Protein AF-0000000078448970 (afdb_homodimer)

Organism: NCBI:txid1537102

Radius of gyration: 19.8 Å; Cα contacts (8 Å, |Δi|>4): 1095; chains: 2; bounding box: 47×79×50 Å

Nearest PDB structures (foldseek):
  8qzs-assembly1_E  TM=9.527E-01  e=2.291E-17  Homo sapiens
  8xi2-assembly1_E  TM=8.951E-01  e=2.529E-15  Chlamydomonas reinhardtii
  8ro1-assembly1_E  TM=9.532E-01  e=2.588E-14  Caenorhabditis elegans
  9esi-assembly1_C  TM=9.288E-01  e=7.065E-14  Schizosaccharomyces pombe
  7d5s-assembly1_B2  TM=8.670E-01  e=2.421E-10  Saccharomyces cerevisiae S288C

pLDDT: mean 85.06, std 17.74, range [22.3, 98.62]

InterPro domains:
  IPR001680 WD40 repeat [PF00400] (16-48)
  IPR001680 WD40 repeat [PF00400] (58-92)
  IPR001680 WD40 repeat [PF00400] (97-137)
  IPR001680 WD40 repeat [PS50082] (17-50)
  IPR001680 WD40 repeat [PS50082] (60-101)
  IPR001680 WD40 repeat [PS50082] (102-146)
  IPR001680 WD40 repeat [SM00320] (10-49)
  IPR001680 WD40 repeat [SM00320] (53-92)
  IPR001680 WD40 repeat [SM00320] (95-137)
  IPR015943 WD40/YVTN repeat-like-containing domain superfamily [G3DSA:2.130.10.10] (10-177)
  IPR019775 WD40 repeat, conserved site [PS00678] (79-93)
  IPR019775 WD40 repeat, conserved site [PS00678] (124-138)
  IPR020472 PAC1/LIS1-like, WD-40 repeat [PR00320] (36-50)
  IPR020472 PAC1/LIS1-like, WD-40 repeat [PR00320] (79-93)
  IPR020472 PAC1/LIS1-like, WD-40 repeat [PR00320] (124-138)
  IPR036322 WD40-repeat-containing domain superfamily [SSF50978] (15-176)
  IPR052234 U5 snRNP Complex Component [PTHR44006] (4-176)

Structure (mmCIF, N/CA/C/O backbone):
data_AF-0000000078448970-model_v1
#
loop_
_entity.id
_entity.type
_entity.pdbx_description
1 polymer 'U5 small nuclear ribonucleoprotein subunit, putative'
#
loop_
_atom_site.group_PDB
_atom_site.id
_atom_site.type_symbol
_atom_site.label_atom_id
_atom_site.label_alt_id
_atom_site.label_comp_id
_atom_site.label_asym_id
_atom_site.label_entity_id
_atom_site.label_seq_id
_atom_site.pdbx_PDB_ins_code
_atom_site.Cartn_x
_atom_site.Cartn_y
_atom_site.Cartn_z
_atom_site.occupancy
_atom_site.B_iso_or_equiv
_atom_site.auth_seq_id
_atom_site.auth_comp_id
_atom_site.auth_asym_id
_atom_site.auth_atom_id
_atom_site.pdbx_PDB_model_num
ATOM 1 N N . MET A 1 1 ? 12.227 -35.312 -31.203 1 22.3 1 MET A N 1
ATOM 2 C CA . MET A 1 1 ? 11.086 -34.469 -30.844 1 22.3 1 MET A CA 1
ATOM 3 C C . MET A 1 1 ? 11.445 -33.562 -29.688 1 22.3 1 MET A C 1
ATOM 5 O O . MET A 1 1 ? 11.656 -34 -28.562 1 22.3 1 MET A O 1
ATOM 9 N N . GLU A 1 2 ? 12.281 -32.5 -29.766 1 25.08 2 GLU A N 1
ATOM 10 C CA . GLU A 1 2 ? 13.188 -31.672 -28.969 1 25.08 2 GLU A CA 1
ATOM 11 C C . GLU A 1 2 ? 12.43 -30.828 -27.953 1 25.08 2 GLU A C 1
ATOM 13 O O . GLU A 1 2 ? 11.492 -30.109 -28.312 1 25.08 2 GLU A O 1
ATOM 18 N N . ASP A 1 3 ? 12.211 -31.266 -26.641 1 25.58 3 ASP A N 1
ATOM 19 C CA . ASP A 1 3 ? 11.484 -30.906 -25.422 1 25.58 3 ASP A CA 1
ATOM 20 C C . ASP A 1 3 ? 11.656 -29.422 -25.125 1 25.58 3 ASP A C 1
ATOM 22 O O . ASP A 1 3 ? 12.773 -28.938 -24.938 1 25.58 3 ASP A O 1
ATOM 26 N N . LEU A 1 4 ? 11.031 -28.5 -25.766 1 26.61 4 LEU A N 1
ATOM 27 C CA . LEU A 1 4 ? 10.992 -27.047 -25.828 1 26.61 4 LEU A CA 1
ATOM 28 C C . LEU A 1 4 ? 11.078 -26.438 -24.422 1 26.61 4 LEU A C 1
ATOM 30 O O . LEU A 1 4 ? 10.109 -26.484 -23.672 1 26.61 4 LEU A O 1
ATOM 34 N N . GLU A 1 5 ? 12.188 -26.625 -23.531 1 29.48 5 GLU A N 1
ATOM 35 C CA . GLU A 1 5 ? 12.766 -26.156 -22.266 1 29.48 5 GLU A CA 1
ATOM 36 C C . GLU A 1 5 ? 12.695 -24.641 -22.156 1 29.48 5 GLU A C 1
ATOM 38 O O . GLU A 1 5 ? 13.633 -23.938 -22.578 1 29.48 5 GLU A O 1
ATOM 43 N N . ARG A 1 6 ? 11.883 -23.906 -22.797 1 30.52 6 ARG A N 1
ATOM 44 C CA . ARG A 1 6 ? 11.797 -22.453 -22.766 1 30.52 6 ARG A CA 1
ATOM 45 C C . ARG A 1 6 ? 11.953 -21.922 -21.344 1 30.52 6 ARG A C 1
ATOM 47 O O . ARG A 1 6 ? 11.047 -22.062 -20.516 1 30.52 6 ARG A O 1
ATOM 54 N N . THR A 1 7 ? 13.148 -21.938 -20.625 1 32.06 7 THR A N 1
ATOM 55 C CA . THR A 1 7 ? 13.703 -21.391 -19.406 1 32.06 7 THR A CA 1
ATOM 56 C C . THR A 1 7 ? 13.289 -19.922 -19.234 1 32.06 7 THR A C 1
ATOM 58 O O . THR A 1 7 ? 13.648 -19.078 -20.047 1 32.06 7 THR A O 1
ATOM 61 N N . SER A 1 8 ? 12.148 -19.531 -19.172 1 34.25 8 SER A N 1
ATOM 62 C CA . SER A 1 8 ? 11.695 -18.172 -18.953 1 34.25 8 SER A CA 1
ATOM 63 C C . SER A 1 8 ? 12.727 -17.375 -18.156 1 34.25 8 SER A C 1
ATOM 65 O O . SER A 1 8 ? 13.438 -17.922 -17.312 1 34.25 8 SER A O 1
ATOM 67 N N . GLY A 1 9 ? 13.516 -16.422 -18.812 1 35.53 9 GLY A N 1
ATOM 68 C CA . GLY A 1 9 ? 14.633 -15.531 -18.531 1 35.53 9 GLY A CA 1
ATOM 69 C C . GLY A 1 9 ? 14.602 -14.984 -17.109 1 35.53 9 GLY A C 1
ATOM 70 O O . GLY A 1 9 ? 15.227 -13.961 -16.828 1 35.53 9 GLY A O 1
ATOM 71 N N . LEU A 1 10 ? 13.719 -15.133 -16.422 1 38.78 10 LEU A N 1
ATOM 72 C CA . LEU A 1 10 ? 13.953 -14.641 -15.078 1 38.78 10 LEU A CA 1
ATOM 73 C C . LEU A 1 10 ? 15.242 -15.211 -14.5 1 38.78 10 LEU A C 1
ATOM 75 O O . LEU A 1 10 ? 15.43 -15.227 -13.281 1 38.78 10 LEU A O 1
ATOM 79 N N . SER A 1 11 ? 16.156 -15.844 -15.289 1 39.53 11 SER A N 1
ATOM 80 C CA . SER A 1 11 ? 17.438 -16.266 -14.734 1 39.53 11 SER A CA 1
ATOM 81 C C . SER A 1 11 ? 18.219 -15.078 -14.195 1 39.53 11 SER A C 1
ATOM 83 O O . SER A 1 11 ? 19.438 -15.125 -14.102 1 39.53 11 SER A O 1
ATOM 85 N N . SER A 1 12 ? 17.766 -13.875 -14.406 1 43.38 12 SER A N 1
ATOM 86 C CA . SER A 1 12 ? 18.781 -12.883 -14.055 1 43.38 12 SER A CA 1
ATOM 87 C C . SER A 1 12 ? 19.297 -13.094 -12.633 1 43.38 12 SER A C 1
ATOM 89 O O . SER A 1 12 ? 18.531 -13.469 -11.742 1 43.38 12 SER A O 1
ATOM 91 N N . PRO A 1 13 ? 20.594 -13.148 -12.516 1 47.5 13 PRO A N 1
ATOM 92 C CA . PRO A 1 13 ? 21.203 -13.164 -11.18 1 47.5 13 PRO A CA 1
ATOM 93 C C . PRO A 1 13 ? 20.469 -12.273 -10.188 1 47.5 13 PRO A C 1
ATOM 95 O O . PRO A 1 13 ? 19.984 -11.195 -10.555 1 47.5 13 PRO A O 1
ATOM 98 N N . ASN A 1 14 ? 19.812 -12.875 -9.125 1 62 14 ASN A N 1
ATOM 99 C CA . ASN A 1 14 ? 19.266 -12.242 -7.93 1 62 14 ASN A CA 1
ATOM 100 C C . ASN A 1 14 ? 20.141 -11.086 -7.457 1 62 14 ASN A C 1
ATOM 102 O O . ASN A 1 14 ? 21.328 -11.273 -7.16 1 62 14 ASN A O 1
ATOM 106 N N . ILE A 1 15 ? 19.984 -9.906 -8.109 1 74.69 15 ILE A N 1
ATOM 107 C CA . ILE A 1 15 ? 20.672 -8.734 -7.559 1 74.69 15 ILE A CA 1
ATOM 108 C C . ILE A 1 15 ? 20.141 -8.461 -6.148 1 74.69 15 ILE A C 1
ATOM 110 O O . ILE A 1 15 ? 18.938 -8.539 -5.895 1 74.69 15 ILE A O 1
ATOM 114 N N . LEU A 1 16 ? 21.094 -8.43 -5.258 1 77.69 16 LEU A N 1
ATOM 115 C CA . LEU A 1 16 ? 20.766 -8.055 -3.885 1 77.69 16 LEU A CA 1
ATOM 116 C C . LEU A 1 16 ? 21.031 -6.574 -3.648 1 77.69 16 LEU A C 1
ATOM 118 O O . LEU A 1 16 ? 22.141 -6.086 -3.893 1 77.69 16 LEU A O 1
ATOM 122 N N . LEU A 1 17 ? 19.953 -5.957 -3.387 1 81.56 17 LEU A N 1
ATOM 123 C CA . LEU A 1 17 ? 20.109 -4.562 -2.984 1 81.56 17 LEU A CA 1
ATOM 124 C C . LEU A 1 17 ? 20.234 -4.445 -1.47 1 81.56 17 LEU A C 1
ATOM 126 O O . LEU A 1 17 ? 19.328 -4.832 -0.729 1 81.56 17 LEU A O 1
ATOM 130 N N . THR A 1 18 ? 21.391 -3.922 -1.104 1 81.31 18 THR A N 1
ATOM 131 C CA . THR A 1 18 ? 21.734 -3.832 0.313 1 81.31 18 THR A CA 1
ATOM 132 C C . THR A 1 18 ? 21.688 -2.385 0.792 1 81.31 18 THR A C 1
ATOM 134 O O . THR A 1 18 ? 21.672 -1.457 -0.021 1 81.31 18 THR A O 1
ATOM 137 N N . GLY A 1 19 ? 21.531 -2.299 2.125 1 83.88 19 GLY A N 1
ATOM 138 C CA . GLY A 1 19 ? 21.531 -0.97 2.715 1 83.88 19 GLY A CA 1
ATOM 139 C C . GLY A 1 19 ? 20.656 -0.866 3.953 1 83.88 19 GLY A C 1
ATOM 140 O O . GLY A 1 19 ? 20.984 -0.139 4.891 1 83.88 19 GLY A O 1
ATOM 141 N N . HIS A 1 20 ? 19.609 -1.586 3.896 1 87.25 20 HIS A N 1
ATOM 142 C CA . HIS A 1 20 ? 18.734 -1.548 5.066 1 87.25 20 HIS A CA 1
ATOM 143 C C . HIS A 1 20 ? 19.359 -2.301 6.238 1 87.25 20 HIS A C 1
ATOM 145 O O . HIS A 1 20 ? 19.969 -3.355 6.051 1 87.25 20 HIS A O 1
ATOM 151 N N . GLU A 1 21 ? 19.125 -1.834 7.414 1 90.56 21 GLU A N 1
ATOM 152 C CA . GLU A 1 21 ? 19.625 -2.469 8.633 1 90.56 21 GLU A CA 1
ATOM 153 C C . GLU A 1 21 ? 18.469 -3.078 9.438 1 90.56 21 GLU A C 1
ATOM 155 O O . GLU A 1 21 ? 18.656 -3.459 10.594 1 90.56 21 GLU A O 1
ATOM 160 N N . GLY A 1 22 ? 17.312 -3.119 8.938 1 90.56 22 GLY A N 1
ATOM 161 C CA . GLY A 1 22 ? 16.125 -3.689 9.547 1 90.56 22 GLY A CA 1
ATOM 162 C C . GLY A 1 22 ? 15.094 -4.148 8.531 1 90.56 22 GLY A C 1
ATOM 163 O O . GLY A 1 22 ? 15.328 -4.059 7.324 1 90.56 22 GLY A O 1
ATOM 164 N N . ASP A 1 23 ? 14.047 -4.664 9.086 1 90.62 23 ASP A N 1
ATOM 165 C CA . ASP A 1 23 ? 12.992 -5.195 8.234 1 90.62 23 ASP A CA 1
ATOM 166 C C . ASP A 1 23 ? 12.547 -4.16 7.203 1 90.62 23 ASP A C 1
ATOM 168 O O . ASP A 1 23 ? 12.492 -2.965 7.5 1 90.62 23 ASP A O 1
ATOM 172 N N . VAL A 1 24 ? 12.211 -4.629 6 1 92.69 24 VAL A N 1
ATOM 173 C CA . VAL A 1 24 ? 11.672 -3.775 4.945 1 92.69 24 VAL A CA 1
ATOM 174 C C . VAL A 1 24 ? 10.156 -3.953 4.855 1 92.69 24 VAL A C 1
ATOM 176 O O . VAL A 1 24 ? 9.672 -5.059 4.617 1 92.69 24 VAL A O 1
ATOM 179 N N . TYR A 1 25 ? 9.383 -2.889 5.031 1 91.69 25 TYR A N 1
ATOM 180 C CA . TYR A 1 25 ? 7.93 -2.955 5.094 1 91.69 25 TYR A CA 1
ATOM 181 C C . TYR A 1 25 ? 7.305 -2.404 3.818 1 91.69 25 TYR A C 1
ATOM 183 O O . TYR A 1 25 ? 6.18 -2.766 3.463 1 91.69 25 TYR A O 1
ATOM 191 N N . ALA A 1 26 ? 8 -1.513 3.209 1 93.19 26 ALA A N 1
ATOM 192 C CA . ALA A 1 26 ? 7.363 -0.761 2.133 1 93.19 26 ALA A CA 1
ATOM 193 C C . ALA A 1 26 ? 8.258 -0.703 0.898 1 93.19 26 ALA A C 1
ATOM 195 O O . ALA A 1 26 ? 9.461 -0.459 1.008 1 93.19 26 ALA A O 1
ATOM 196 N N . LEU A 1 27 ? 7.719 -0.933 -0.27 1 93.12 27 LEU A N 1
ATOM 197 C CA . LEU A 1 27 ? 8.312 -0.822 -1.598 1 93.12 27 LEU A CA 1
ATOM 198 C C . LEU A 1 27 ? 7.355 -0.135 -2.566 1 93.12 27 LEU A C 1
ATOM 200 O O . LEU A 1 27 ? 6.176 -0.489 -2.637 1 93.12 27 LEU A O 1
ATOM 204 N N . GLU A 1 28 ? 7.93 0.848 -3.256 1 92.06 28 GLU A N 1
ATOM 205 C CA . GLU A 1 28 ? 7.074 1.446 -4.281 1 92.06 28 GLU A CA 1
ATOM 206 C C . GLU A 1 28 ? 7.902 1.952 -5.457 1 92.06 28 GLU A C 1
ATOM 208 O O . GLU A 1 28 ? 8.93 2.6 -5.27 1 92.06 28 GLU A O 1
ATOM 213 N N . PHE A 1 29 ? 7.371 1.708 -6.613 1 88.75 29 PHE A N 1
ATOM 214 C CA . PHE A 1 29 ? 7.977 2.244 -7.828 1 88.75 29 PHE A CA 1
ATOM 215 C C . PHE A 1 29 ? 7.574 3.699 -8.039 1 88.75 29 PHE A C 1
ATOM 217 O O . PHE A 1 29 ? 6.453 4.094 -7.707 1 88.75 29 PHE A O 1
ATOM 224 N N . SER A 1 30 ? 8.539 4.277 -8.656 1 90.94 30 SER A N 1
ATOM 225 C CA . SER A 1 30 ? 8.172 5.605 -9.133 1 90.94 30 SER A CA 1
ATOM 226 C C . SER A 1 30 ? 7.16 5.52 -10.273 1 90.94 30 SER A C 1
ATOM 228 O O . SER A 1 30 ? 7.004 4.465 -10.898 1 90.94 30 SER A O 1
ATOM 230 N N . PRO A 1 31 ? 6.473 6.648 -10.492 1 83.75 31 PRO A N 1
ATOM 231 C CA . PRO A 1 31 ? 5.41 6.598 -11.5 1 83.75 31 PRO A CA 1
ATOM 232 C C . PRO A 1 31 ? 5.922 6.172 -12.875 1 83.75 31 PRO A C 1
ATOM 234 O O . PRO A 1 31 ? 5.211 5.492 -13.625 1 83.75 31 PRO A O 1
ATOM 237 N N . ASP A 1 32 ? 7.105 6.523 -13.211 1 85.25 32 ASP A N 1
ATOM 238 C CA . ASP A 1 32 ? 7.637 6.176 -14.523 1 85.25 32 ASP A CA 1
ATOM 239 C C . ASP A 1 32 ? 8.344 4.824 -14.492 1 85.25 32 ASP A C 1
ATOM 241 O O . ASP A 1 32 ? 8.875 4.371 -15.508 1 85.25 32 ASP A O 1
ATOM 245 N N . GLY A 1 33 ? 8.438 4.242 -13.297 1 86.12 33 GLY A N 1
ATOM 246 C CA . GLY A 1 33 ? 8.984 2.906 -13.156 1 86.12 33 GLY A CA 1
ATOM 247 C C . GLY A 1 33 ? 10.508 2.887 -13.133 1 86.12 33 GLY A C 1
ATOM 248 O O . GLY A 1 33 ? 11.117 1.816 -13.094 1 86.12 33 GLY A O 1
ATOM 249 N N . GLN A 1 34 ? 11.094 4.047 -13.07 1 89.69 34 GLN A N 1
ATOM 250 C CA . GLN A 1 34 ? 12.547 4.129 -13.188 1 89.69 34 GLN A CA 1
ATOM 251 C C . GLN A 1 34 ? 13.219 3.971 -11.828 1 89.69 34 GLN A C 1
ATOM 253 O O . GLN A 1 34 ? 14.391 3.617 -11.742 1 89.69 34 GLN A O 1
ATOM 258 N N . PHE A 1 35 ? 12.453 4.27 -10.812 1 92.38 35 PHE A N 1
ATOM 259 C CA . PHE A 1 35 ? 13.039 4.246 -9.477 1 92.38 35 PHE A CA 1
ATOM 260 C C . PHE A 1 35 ? 12.188 3.398 -8.531 1 92.38 35 PHE A C 1
ATOM 262 O O . PHE A 1 35 ? 11 3.193 -8.773 1 92.38 35 PHE A O 1
ATOM 269 N N . LEU A 1 36 ? 12.867 2.887 -7.535 1 92.31 36 LEU A N 1
ATOM 270 C CA . LEU A 1 36 ? 12.242 2.172 -6.426 1 92.31 36 LEU A CA 1
ATOM 271 C C . LEU A 1 36 ? 12.586 2.834 -5.094 1 92.31 36 LEU A C 1
ATOM 273 O O . LEU A 1 36 ? 13.75 3.152 -4.832 1 92.31 36 LEU A O 1
ATOM 277 N N . ALA A 1 37 ? 11.586 3.094 -4.328 1 96.12 37 ALA A N 1
ATOM 278 C CA . ALA A 1 37 ? 11.797 3.533 -2.951 1 96.12 37 ALA A CA 1
ATOM 279 C C . ALA A 1 37 ? 11.453 2.42 -1.963 1 96.12 37 ALA A C 1
ATOM 281 O O . ALA A 1 37 ? 10.461 1.709 -2.139 1 96.12 37 ALA A O 1
ATOM 282 N N . THR A 1 38 ? 12.281 2.271 -0.963 1 95.06 38 THR A N 1
ATOM 283 C CA . THR A 1 38 ? 12.078 1.26 0.066 1 95.06 38 THR A CA 1
ATOM 284 C C . THR A 1 38 ? 12.219 1.865 1.459 1 95.06 38 THR A C 1
ATOM 286 O O . THR A 1 38 ? 12.992 2.809 1.654 1 95.06 38 THR A O 1
ATOM 289 N N . GLY A 1 39 ? 11.469 1.344 2.387 1 95.69 39 GLY A N 1
ATOM 290 C CA . GLY A 1 39 ? 11.531 1.78 3.771 1 95.69 39 GLY A CA 1
ATOM 291 C C . GLY A 1 39 ? 11.125 0.702 4.758 1 95.69 39 GLY A C 1
ATOM 292 O O . GLY A 1 39 ? 10.453 -0.262 4.387 1 95.69 39 GLY A O 1
ATOM 293 N N . GLY A 1 40 ? 11.586 0.964 5.98 1 95.38 40 GLY A N 1
ATOM 294 C CA . GLY A 1 40 ? 11.234 -0.057 6.957 1 95.38 40 GLY A CA 1
ATOM 295 C C . GLY A 1 40 ? 11.727 0.266 8.359 1 95.38 40 GLY A C 1
ATOM 296 O O . GLY A 1 40 ? 11.656 1.417 8.797 1 95.38 40 GLY A O 1
ATOM 297 N N . LYS A 1 41 ? 12.109 -0.8 9.031 1 95.19 41 LYS A N 1
ATOM 298 C CA . LYS A 1 41 ? 12.367 -0.769 10.469 1 95.19 41 LYS A CA 1
ATOM 299 C C . LYS A 1 41 ? 13.594 0.086 10.789 1 95.19 41 LYS A C 1
ATOM 301 O O . LYS A 1 41 ? 13.68 0.673 11.867 1 95.19 41 LYS A O 1
ATOM 306 N N . ASP A 1 42 ? 14.516 0.289 9.898 1 94.94 42 ASP A N 1
ATOM 307 C CA . ASP A 1 42 ? 15.773 0.979 10.18 1 94.94 42 ASP A CA 1
ATOM 308 C C . ASP A 1 42 ? 15.609 2.492 10.055 1 94.94 42 ASP A C 1
ATOM 310 O O . ASP A 1 42 ? 16.594 3.234 10.086 1 94.94 42 ASP A O 1
ATOM 314 N N . LYS A 1 43 ? 14.414 2.922 9.789 1 97.12 43 LYS A N 1
ATOM 315 C CA . LYS A 1 43 ? 14.031 4.328 9.836 1 97.12 43 LYS A CA 1
ATOM 316 C C . LYS A 1 43 ? 14.5 5.07 8.586 1 97.12 43 LYS A C 1
ATOM 318 O O . LYS A 1 43 ? 14.414 6.297 8.516 1 97.12 43 LYS A O 1
ATOM 323 N N . THR A 1 44 ? 15.016 4.348 7.605 1 96 44 THR A N 1
ATOM 324 C CA . THR A 1 44 ? 15.57 4.992 6.422 1 96 44 THR A CA 1
ATOM 325 C C . THR A 1 44 ? 14.758 4.629 5.18 1 96 44 THR A C 1
ATOM 327 O O . THR A 1 44 ? 14.109 3.584 5.14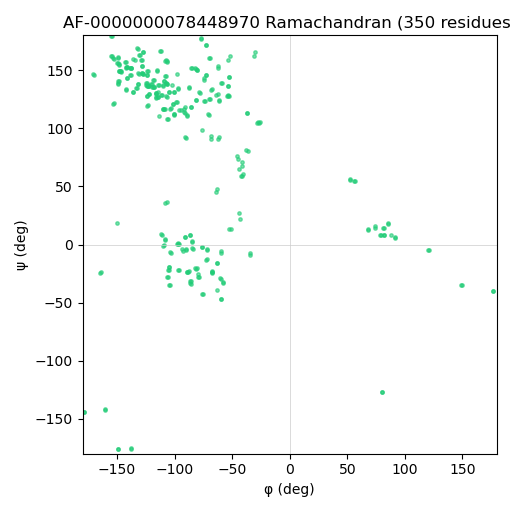5 1 96 44 THR A O 1
ATOM 330 N N . ILE A 1 45 ? 14.766 5.547 4.285 1 97.69 45 ILE A N 1
ATOM 331 C CA . ILE A 1 45 ? 14.266 5.277 2.941 1 97.69 45 ILE A CA 1
ATOM 332 C C . ILE A 1 45 ? 15.438 5.191 1.964 1 97.69 45 ILE A C 1
ATOM 334 O O . ILE A 1 45 ? 16.281 6.09 1.91 1 97.69 45 ILE A O 1
ATOM 338 N N . LEU A 1 46 ? 15.477 4.141 1.231 1 96.81 46 LEU A N 1
ATOM 339 C CA . LEU A 1 46 ? 16.5 3.986 0.207 1 96.81 46 LEU A CA 1
ATOM 340 C C . LEU A 1 46 ? 15.906 4.137 -1.188 1 96.81 46 LEU A C 1
ATOM 342 O O . LEU A 1 46 ? 14.766 3.723 -1.429 1 96.81 46 LEU A O 1
ATOM 346 N N . LEU A 1 47 ? 16.703 4.699 -2.029 1 96.31 47 LEU A N 1
ATOM 347 C CA . LEU A 1 47 ? 16.312 4.926 -3.416 1 96.31 47 LEU A CA 1
ATOM 348 C C . LEU A 1 47 ? 17.203 4.133 -4.367 1 96.31 47 LEU A C 1
ATOM 350 O O . LEU A 1 47 ? 18.422 4.258 -4.32 1 96.31 47 LEU A O 1
ATOM 354 N N . PHE A 1 48 ? 16.531 3.408 -5.281 1 94 48 PHE A N 1
ATOM 355 C CA . PHE A 1 48 ? 17.281 2.57 -6.207 1 94 48 PHE A CA 1
ATOM 356 C C . PHE A 1 48 ? 16.859 2.85 -7.648 1 94 48 PHE A C 1
ATOM 358 O O . PHE A 1 48 ? 15.695 3.139 -7.914 1 94 48 PHE A O 1
ATOM 365 N N . GLN A 1 49 ? 17.812 2.717 -8.531 1 91.25 49 GLN A N 1
ATOM 366 C CA . GLN A 1 49 ? 17.484 2.596 -9.953 1 91.25 49 GLN A CA 1
ATOM 367 C C . GLN A 1 49 ? 16.922 1.211 -10.266 1 91.25 49 GLN A C 1
ATOM 369 O O . GLN A 1 49 ? 17.391 0.207 -9.727 1 91.25 49 GLN A O 1
ATOM 374 N N . VAL A 1 50 ? 16.016 1.157 -11.078 1 86 50 VAL A N 1
ATOM 375 C CA . VAL A 1 50 ? 15.344 -0.11 -11.359 1 86 50 VAL A CA 1
ATOM 376 C C . VAL A 1 50 ? 16.125 -0.868 -12.438 1 86 50 VAL A C 1
ATOM 378 O O . VAL A 1 50 ? 16.172 -2.1 -12.422 1 86 50 VAL A O 1
ATOM 381 N N . TYR A 1 51 ? 16.688 -0.153 -13.312 1 82.62 51 TYR A N 1
ATOM 382 C CA . TYR A 1 51 ? 17.359 -0.803 -14.438 1 82.62 51 TYR A CA 1
ATOM 383 C C . TYR A 1 51 ? 18.875 -0.729 -14.289 1 82.62 51 TYR A C 1
ATOM 385 O O . TYR A 1 51 ? 19.391 0.096 -13.539 1 82.62 51 TYR A O 1
ATOM 393 N N . GLY A 1 52 ? 19.547 -1.694 -15 1 82.62 52 GLY A N 1
ATOM 394 C CA . GLY A 1 52 ? 21 -1.78 -14.898 1 82.62 52 GLY A CA 1
ATOM 395 C C . GLY A 1 52 ? 21.469 -2.49 -13.648 1 82.62 52 GLY A C 1
ATOM 396 O O . GLY A 1 52 ? 21.062 -3.615 -13.367 1 82.62 52 GLY A O 1
ATOM 397 N N . GLU A 1 53 ? 22.328 -1.844 -12.922 1 81.75 53 GLU A N 1
ATOM 398 C CA . GLU A 1 53 ? 22.891 -2.463 -11.727 1 81.75 53 GLU A CA 1
ATOM 399 C C . GLU A 1 53 ? 22.062 -2.143 -10.492 1 81.75 53 GLU A C 1
ATOM 401 O O . GLU A 1 53 ? 22.406 -2.527 -9.375 1 81.75 53 GLU A O 1
ATOM 406 N N . CYS A 1 54 ? 20.953 -1.504 -10.688 1 85.75 54 CYS A N 1
ATOM 407 C CA . CYS A 1 54 ? 20.047 -1.131 -9.602 1 85.75 54 CYS A CA 1
ATOM 408 C C . CYS A 1 54 ? 20.797 -0.386 -8.5 1 85.75 54 CYS A C 1
ATOM 410 O O . CYS A 1 54 ? 20.703 -0.74 -7.324 1 85.75 54 CYS A O 1
ATOM 412 N N . LEU A 1 55 ? 21.438 0.635 -8.844 1 90 55 LEU A N 1
ATOM 413 C CA . LEU A 1 55 ? 22.281 1.42 -7.941 1 90 55 LEU A CA 1
ATOM 414 C C . LEU A 1 55 ? 21.422 2.125 -6.887 1 90 55 LEU A C 1
ATOM 416 O O . LEU A 1 55 ? 20.375 2.68 -7.203 1 90 55 LEU A O 1
ATOM 420 N N . ASN A 1 56 ? 21.938 1.973 -5.688 1 92.25 56 ASN A N 1
ATOM 421 C CA . ASN A 1 56 ? 21.406 2.867 -4.66 1 92.25 56 ASN A CA 1
ATOM 422 C C . ASN A 1 56 ? 21.875 4.305 -4.879 1 92.25 56 ASN A C 1
ATOM 424 O O . ASN A 1 56 ? 23.062 4.609 -4.699 1 92.25 56 ASN A O 1
ATOM 428 N N . PHE A 1 57 ? 20.891 5.172 -5.223 1 94.38 57 PHE A N 1
ATOM 429 C CA . PHE A 1 57 ? 21.344 6.516 -5.562 1 94.38 57 PHE A CA 1
ATOM 430 C C . PHE A 1 57 ? 20.969 7.508 -4.469 1 94.38 57 PHE A C 1
ATOM 432 O O . PHE A 1 57 ? 21.219 8.703 -4.59 1 94.38 57 PHE A O 1
ATOM 439 N N . GLY A 1 58 ? 20.391 7.031 -3.398 1 95.44 58 GLY A N 1
ATOM 440 C CA . GLY A 1 58 ? 20.016 7.984 -2.361 1 95.44 58 GLY A CA 1
ATOM 441 C C . GLY A 1 58 ? 19.578 7.316 -1.073 1 95.44 58 GLY A C 1
ATOM 442 O O . GLY A 1 58 ? 18.969 6.246 -1.102 1 95.44 58 GLY A O 1
ATOM 443 N N . VAL A 1 59 ? 19.875 7.945 0.015 1 96.5 59 VAL A N 1
ATOM 444 C CA . VAL A 1 59 ? 19.422 7.605 1.361 1 96.5 59 VAL A CA 1
ATOM 445 C C . VAL A 1 59 ? 18.703 8.805 1.986 1 96.5 59 VAL A C 1
ATOM 447 O O . VAL A 1 59 ? 19.281 9.898 2.068 1 96.5 59 VAL A O 1
ATOM 450 N N . LEU A 1 60 ? 17.5 8.562 2.295 1 97.88 60 LEU A N 1
ATOM 451 C CA . LEU A 1 60 ? 16.719 9.602 2.951 1 97.88 60 LEU A CA 1
ATOM 452 C C . LEU A 1 60 ? 16.562 9.312 4.441 1 97.88 60 LEU A C 1
ATOM 454 O O . LEU A 1 60 ? 15.945 8.32 4.828 1 97.88 60 LEU A O 1
ATOM 458 N N . GLU A 1 61 ? 17.125 10.219 5.195 1 97.44 61 GLU A N 1
ATOM 459 C CA . GLU A 1 61 ? 17.125 10.07 6.648 1 97.44 61 GLU A CA 1
ATOM 460 C C . GLU A 1 61 ? 16.391 11.219 7.328 1 97.44 61 GLU A C 1
ATOM 462 O O . GLU A 1 61 ? 16.531 12.375 6.938 1 97.44 61 GLU A O 1
ATOM 467 N N . GLY A 1 62 ? 15.594 10.812 8.273 1 97.31 62 GLY A N 1
ATOM 468 C CA . GLY A 1 62 ? 14.867 11.828 9.031 1 97.31 62 GLY A CA 1
ATOM 469 C C . GLY A 1 62 ? 13.906 11.234 10.047 1 97.31 62 GLY A C 1
ATOM 470 O O . GLY A 1 62 ? 13.812 11.734 11.172 1 97.31 62 GLY A O 1
ATOM 471 N N . HIS A 1 63 ? 13.227 10.18 9.688 1 98.19 63 HIS A N 1
ATOM 472 C CA . HIS A 1 63 ? 12.336 9.5 10.625 1 98.19 63 HIS A CA 1
ATOM 473 C C . HIS A 1 63 ? 13.109 8.945 11.82 1 98.19 63 HIS A C 1
ATOM 475 O O . HIS A 1 63 ? 14.273 8.562 11.68 1 98.19 63 HIS A O 1
ATOM 481 N N . LYS A 1 64 ? 12.445 8.836 12.922 1 98.38 64 LYS A N 1
ATOM 482 C CA . LYS A 1 64 ? 13.094 8.375 14.148 1 98.38 64 LYS A CA 1
ATOM 483 C C . LYS A 1 64 ? 12.617 6.977 14.531 1 98.38 64 LYS A C 1
ATOM 485 O O . LYS A 1 64 ? 13 6.453 15.578 1 98.38 64 LYS A O 1
ATOM 490 N N . ASN A 1 65 ? 11.797 6.438 13.82 1 98.44 65 ASN A N 1
ATOM 491 C CA . ASN A 1 65 ? 11.297 5.07 13.938 1 98.44 65 ASN A CA 1
ATOM 492 C C . ASN A 1 65 ? 10.922 4.488 12.578 1 98.44 65 ASN A C 1
ATOM 494 O O . ASN A 1 65 ? 11.18 5.102 11.547 1 98.44 65 ASN A O 1
ATOM 498 N N . ALA A 1 66 ? 10.391 3.289 12.578 1 97.69 66 ALA A N 1
ATOM 499 C CA . ALA A 1 66 ? 10.133 2.506 11.367 1 97.69 66 ALA A CA 1
ATOM 500 C C . ALA A 1 66 ? 9.305 3.303 10.359 1 97.69 66 ALA A C 1
ATOM 502 O O . ALA A 1 66 ? 8.359 3.996 10.742 1 97.69 66 ALA A O 1
ATOM 503 N N . VAL A 1 67 ? 9.695 3.238 9.102 1 98 67 VAL A N 1
ATOM 504 C CA . VAL A 1 67 ? 8.883 3.715 7.988 1 98 67 VAL A CA 1
ATOM 505 C C . VAL A 1 67 ? 7.852 2.656 7.613 1 98 67 VAL A C 1
ATOM 507 O O . VAL A 1 67 ? 8.203 1.542 7.223 1 98 67 VAL A O 1
ATOM 510 N N . LEU A 1 68 ? 6.617 3.051 7.629 1 96.81 68 LEU A N 1
ATOM 511 C CA . LEU A 1 68 ? 5.566 2.041 7.527 1 96.81 68 LEU A CA 1
ATOM 512 C C . LEU A 1 68 ? 4.949 2.035 6.137 1 96.81 68 LEU A C 1
ATOM 514 O O . LEU A 1 68 ? 4.496 0.992 5.656 1 96.81 68 LEU A O 1
ATOM 518 N N . GLU A 1 69 ? 4.844 3.178 5.527 1 95.81 69 GLU A N 1
ATOM 519 C CA . GLU A 1 69 ? 4.273 3.336 4.191 1 95.81 69 GLU A CA 1
ATOM 520 C C . GLU A 1 69 ? 4.949 4.477 3.438 1 95.81 69 GLU A C 1
ATOM 522 O O . GLU A 1 69 ? 5.465 5.418 4.051 1 95.81 69 GLU A O 1
ATOM 527 N N . LEU A 1 70 ? 5.031 4.387 2.119 1 95.44 70 LEU A N 1
ATOM 528 C CA . LEU A 1 70 ? 5.57 5.48 1.317 1 95.44 70 LEU A CA 1
ATOM 529 C C . LEU A 1 70 ? 4.902 5.531 -0.051 1 95.44 70 LEU A C 1
ATOM 531 O O . LEU A 1 70 ? 4.453 4.508 -0.568 1 95.44 70 LEU A O 1
ATOM 535 N N . HIS A 1 71 ? 4.805 6.699 -0.576 1 93.12 71 HIS A N 1
ATOM 536 C CA . HIS A 1 71 ? 4.195 6.949 -1.877 1 93.12 71 HIS A CA 1
ATOM 537 C C . HIS A 1 71 ? 4.961 8.016 -2.648 1 93.12 71 HIS A C 1
ATOM 539 O O . HIS A 1 71 ? 5.387 9.023 -2.068 1 93.12 71 HIS A O 1
ATOM 545 N N . TRP A 1 72 ? 5 7.754 -3.965 1 91.38 72 TRP A N 1
ATOM 546 C CA . TRP A 1 72 ? 5.516 8.789 -4.859 1 91.38 72 TRP A CA 1
ATOM 547 C C . TRP A 1 72 ? 4.414 9.766 -5.242 1 91.38 72 TRP A C 1
ATOM 549 O O . TRP A 1 72 ? 3.236 9.406 -5.281 1 91.38 72 TRP A O 1
ATOM 559 N N . ASP A 1 73 ? 4.895 10.93 -5.512 1 88.62 73 ASP A N 1
ATOM 560 C CA . ASP A 1 73 ? 3.945 11.805 -6.199 1 88.62 73 ASP A CA 1
ATOM 561 C C . ASP A 1 73 ? 3.824 11.438 -7.676 1 88.62 73 ASP A C 1
ATOM 563 O O . ASP A 1 73 ? 4.527 10.547 -8.156 1 88.62 73 ASP A O 1
ATOM 567 N N . ALA A 1 74 ? 2.982 12.117 -8.297 1 82.81 74 ALA A N 1
ATOM 568 C CA . ALA A 1 74 ? 2.654 11.758 -9.68 1 82.81 74 ALA A CA 1
ATOM 569 C C . ALA A 1 74 ? 3.842 12 -10.602 1 82.81 74 ALA A C 1
ATOM 571 O O . ALA A 1 74 ? 3.955 11.367 -11.656 1 82.81 74 ALA A O 1
ATOM 572 N N . THR A 1 75 ? 4.746 12.867 -10.242 1 84.62 75 THR A N 1
ATOM 573 C CA . THR A 1 75 ? 5.848 13.242 -11.125 1 84.62 75 THR A CA 1
ATOM 574 C C . THR A 1 75 ? 7.098 12.43 -10.805 1 84.62 75 THR A C 1
ATOM 576 O O . THR A 1 75 ? 8.031 12.367 -11.609 1 84.62 75 THR A O 1
ATOM 579 N N . GLY A 1 76 ? 7.125 11.953 -9.648 1 90.75 76 GLY A N 1
ATOM 580 C CA . GLY A 1 76 ? 8.312 11.234 -9.203 1 90.75 76 GLY A CA 1
ATOM 581 C C . GLY A 1 76 ? 9.32 12.133 -8.516 1 90.75 76 GLY A C 1
ATOM 582 O O . GLY A 1 76 ? 10.406 11.68 -8.141 1 90.75 76 GLY A O 1
ATOM 583 N N . GLY A 1 77 ? 8.961 13.32 -8.312 1 92.56 77 GLY A N 1
ATOM 584 C CA . GLY A 1 77 ? 9.883 14.266 -7.695 1 92.56 77 GLY A CA 1
ATOM 585 C C . GLY A 1 77 ? 9.797 14.273 -6.184 1 92.56 77 GLY A C 1
ATOM 586 O O . GLY A 1 77 ? 10.742 14.672 -5.504 1 92.56 77 GLY A O 1
ATOM 587 N N . LEU A 1 78 ? 8.672 13.852 -5.648 1 93.5 78 LEU A N 1
ATOM 588 C CA . LEU A 1 78 ? 8.469 13.828 -4.203 1 93.5 78 LEU A CA 1
ATOM 589 C C . LEU A 1 78 ? 8.102 12.43 -3.729 1 93.5 78 LEU A C 1
ATOM 591 O O . LEU A 1 78 ? 7.48 11.656 -4.465 1 93.5 78 LEU A O 1
ATOM 595 N N . LEU A 1 79 ? 8.516 12.172 -2.529 1 95.12 79 LEU A N 1
ATOM 596 C CA . LEU A 1 79 ? 8.117 10.961 -1.812 1 95.12 79 LEU A CA 1
ATOM 597 C C . LEU A 1 79 ? 7.441 11.312 -0.491 1 95.12 79 LEU A C 1
ATOM 599 O O . LEU A 1 79 ? 7.902 12.203 0.231 1 95.12 79 LEU A O 1
ATOM 603 N N . TYR A 1 80 ? 6.387 10.617 -0.239 1 94.94 80 TYR A N 1
ATOM 604 C CA . TYR A 1 80 ? 5.68 10.758 1.028 1 94.94 80 TYR A CA 1
ATOM 605 C C . TYR A 1 80 ? 5.867 9.516 1.894 1 94.94 80 TYR A C 1
ATOM 607 O O . TYR A 1 80 ? 5.859 8.391 1.387 1 94.94 80 TYR A O 1
ATOM 615 N N . SER A 1 81 ? 6.031 9.734 3.162 1 97.69 81 SER A N 1
ATOM 616 C CA . SER A 1 81 ? 6.184 8.594 4.059 1 97.69 81 SER A CA 1
ATOM 617 C C . SER A 1 81 ? 5.484 8.836 5.391 1 97.69 81 SER A C 1
ATOM 619 O O . SER A 1 81 ? 5.195 9.977 5.746 1 97.69 81 SER A O 1
ATOM 621 N N . CYS A 1 82 ? 5.156 7.77 6.051 1 98.19 82 CYS A N 1
ATOM 622 C CA . CYS A 1 82 ? 4.699 7.828 7.434 1 98.19 82 CYS A CA 1
ATOM 623 C C . CYS A 1 82 ? 5.457 6.832 8.305 1 98.19 82 CYS A C 1
ATOM 625 O O . CYS A 1 82 ? 6.039 5.875 7.793 1 98.19 82 CYS A O 1
ATOM 627 N N . SER A 1 83 ? 5.352 7.074 9.602 1 98.62 83 SER A N 1
ATOM 628 C CA . SER A 1 83 ? 6.289 6.367 10.461 1 98.62 83 SER A CA 1
ATOM 629 C C . SER A 1 83 ? 5.684 6.094 11.836 1 98.62 83 SER A C 1
ATOM 631 O O . SER A 1 83 ? 4.734 6.766 12.242 1 98.62 83 SER A O 1
ATOM 633 N N . ALA A 1 84 ? 6.297 5.172 12.453 1 98.44 84 ALA A N 1
ATOM 634 C CA . ALA A 1 84 ? 5.98 4.863 13.844 1 98.44 84 ALA A CA 1
ATOM 635 C C . ALA A 1 84 ? 6.492 5.957 14.773 1 98.44 84 ALA A C 1
ATOM 637 O O . ALA A 1 84 ? 6.16 5.973 15.961 1 98.44 84 ALA A O 1
ATOM 638 N N . ASP A 1 85 ? 7.172 6.922 14.297 1 98.38 85 ASP A N 1
ATOM 639 C CA . ASP A 1 85 ? 7.699 8 15.125 1 98.38 85 ASP A CA 1
ATOM 640 C C . ASP A 1 85 ? 6.672 9.117 15.297 1 98.38 85 ASP A C 1
ATOM 642 O O . ASP A 1 85 ? 7.016 10.227 15.695 1 98.38 85 ASP A O 1
ATOM 646 N N . HIS A 1 86 ? 5.504 8.812 14.836 1 98.38 86 HIS A N 1
ATOM 647 C CA . HIS A 1 86 ? 4.352 9.688 15.008 1 98.38 86 HIS A CA 1
ATOM 648 C C . HIS A 1 86 ? 4.348 10.805 13.969 1 98.38 86 HIS A C 1
ATOM 650 O O . HIS A 1 86 ? 3.607 11.781 14.102 1 98.38 86 HIS A O 1
ATOM 656 N N . THR A 1 87 ? 5.18 10.656 12.906 1 97.25 87 THR A N 1
ATOM 657 C CA . THR A 1 87 ? 5.215 11.711 11.898 1 97.25 87 THR A CA 1
ATOM 658 C C . THR A 1 87 ? 5.027 11.133 10.5 1 97.25 87 THR A C 1
ATOM 660 O O . THR A 1 87 ? 5.184 9.93 10.297 1 97.25 87 THR A O 1
ATOM 663 N N . ALA A 1 88 ? 4.617 12.031 9.656 1 97 88 ALA A N 1
ATOM 664 C CA . ALA A 1 88 ? 4.789 11.844 8.219 1 97 88 ALA A CA 1
ATOM 665 C C . ALA A 1 88 ? 5.789 12.844 7.652 1 97 88 ALA A C 1
ATOM 667 O O . ALA A 1 88 ? 6.207 13.781 8.344 1 97 88 ALA A O 1
ATOM 668 N N . ALA A 1 89 ? 6.195 12.539 6.41 1 96.75 89 ALA A N 1
ATOM 669 C CA . ALA A 1 89 ? 7.223 13.414 5.84 1 96.75 89 ALA A CA 1
ATOM 670 C C . ALA A 1 89 ? 7.086 13.5 4.324 1 96.75 89 ALA A C 1
ATOM 672 O O . ALA A 1 89 ? 6.52 12.609 3.691 1 96.75 89 ALA A O 1
ATOM 673 N N . ILE A 1 90 ? 7.586 14.555 3.844 1 95.06 90 ILE A N 1
ATOM 674 C CA . ILE A 1 90 ? 7.734 14.766 2.408 1 95.06 90 ILE A CA 1
ATOM 675 C C . ILE A 1 90 ? 9.211 14.906 2.059 1 95.06 90 ILE A C 1
ATOM 677 O O . ILE A 1 90 ? 9.938 15.664 2.707 1 95.06 90 ILE A O 1
ATOM 681 N N . TRP A 1 91 ? 9.594 14.273 1.046 1 96.94 91 TRP A N 1
ATOM 682 C CA . TRP A 1 91 ? 11 14.219 0.657 1 96.94 91 TRP A CA 1
ATOM 683 C C . TRP A 1 91 ? 11.188 14.703 -0.776 1 96.94 91 TRP A C 1
ATOM 685 O O . TRP A 1 91 ? 10.398 14.359 -1.662 1 96.94 91 TRP A O 1
ATOM 695 N N . ASP A 1 92 ? 12.195 15.492 -0.972 1 96.38 92 ASP A N 1
ATOM 696 C CA . ASP A 1 92 ? 12.664 15.812 -2.314 1 96.38 92 ASP A CA 1
ATOM 697 C C . ASP A 1 92 ? 13.641 14.75 -2.824 1 96.38 92 ASP A C 1
ATOM 699 O O . ASP A 1 92 ? 14.711 14.555 -2.246 1 96.38 92 ASP A O 1
ATOM 703 N N . VAL A 1 93 ? 13.312 14.117 -3.848 1 96.56 93 VAL A N 1
ATOM 704 C CA . VAL A 1 93 ? 14.086 12.977 -4.324 1 96.56 93 VAL A CA 1
ATOM 705 C C . VAL A 1 93 ? 15.359 13.461 -5.004 1 96.56 93 VAL A C 1
ATOM 707 O O . VAL A 1 93 ? 16.422 12.859 -4.844 1 96.56 93 VAL A O 1
ATOM 710 N N . GLU A 1 94 ? 15.188 14.469 -5.762 1 95.69 94 GLU A N 1
ATOM 711 C CA . GLU A 1 94 ? 16.328 15.008 -6.48 1 95.69 94 GLU A CA 1
ATOM 712 C C . GLU A 1 94 ? 17.422 15.461 -5.516 1 95.69 94 GLU A C 1
ATOM 714 O O . GLU A 1 94 ? 18.594 15.109 -5.68 1 95.69 94 GLU A O 1
ATOM 719 N N . TYR A 1 95 ? 17.047 16.188 -4.508 1 96.81 95 TYR A N 1
ATOM 720 C CA . TYR A 1 95 ? 18.031 16.734 -3.57 1 96.81 95 TYR A CA 1
ATOM 721 C C . TYR A 1 95 ? 18.219 15.805 -2.383 1 96.81 95 TYR A C 1
ATOM 723 O O . TYR A 1 95 ? 19.078 16.047 -1.525 1 96.81 95 TYR A O 1
ATOM 731 N N . ARG A 1 96 ? 17.469 14.758 -2.314 1 96.88 96 ARG A N 1
ATOM 732 C CA . ARG A 1 96 ? 17.594 13.711 -1.31 1 96.88 96 ARG A CA 1
ATOM 733 C C . ARG A 1 96 ? 17.5 14.281 0.099 1 96.88 96 ARG A C 1
ATOM 735 O O . ARG A 1 96 ? 18.328 13.984 0.952 1 96.88 96 ARG A O 1
ATOM 742 N N . LYS A 1 97 ? 16.422 14.984 0.312 1 97.19 97 LYS A N 1
ATOM 743 C CA . LYS A 1 97 ? 16.25 15.594 1.628 1 97.19 97 LYS A CA 1
ATOM 744 C C . LYS A 1 97 ? 14.773 15.68 2.014 1 97.19 97 LYS A C 1
ATOM 746 O O . LYS A 1 97 ? 13.906 15.773 1.144 1 97.19 97 LYS A O 1
ATOM 751 N N . ARG A 1 98 ? 14.602 15.695 3.295 1 97.06 98 ARG A N 1
ATOM 752 C CA . ARG A 1 98 ? 13.266 15.953 3.818 1 97.06 98 ARG A CA 1
ATOM 753 C C . ARG A 1 98 ? 12.891 17.422 3.668 1 97.06 98 ARG A C 1
ATOM 755 O O . ARG A 1 98 ? 13.602 18.312 4.164 1 97.06 98 ARG A O 1
ATOM 762 N N . ILE A 1 99 ? 11.805 17.672 3.016 1 94.38 99 ILE A N 1
ATOM 763 C CA . ILE A 1 99 ? 11.461 19.062 2.803 1 94.38 99 ILE A CA 1
ATOM 764 C C . ILE A 1 99 ? 10.312 19.453 3.736 1 94.38 99 ILE A C 1
ATOM 766 O O . ILE A 1 99 ? 10.086 20.641 3.986 1 94.38 99 ILE A O 1
ATOM 770 N N . LYS A 1 100 ? 9.562 18.484 4.258 1 93.75 100 LYS A N 1
ATOM 771 C CA . LYS A 1 100 ? 8.539 18.719 5.27 1 93.75 100 LYS A CA 1
ATOM 772 C C . LYS A 1 100 ? 8.5 17.594 6.297 1 93.75 100 LYS A C 1
ATOM 774 O O . LYS A 1 100 ? 8.602 16.422 5.938 1 93.75 100 LYS A O 1
ATOM 779 N N . ASN A 1 101 ? 8.461 17.969 7.516 1 95.5 101 ASN A N 1
ATOM 780 C CA . ASN A 1 101 ? 8.133 17.094 8.633 1 95.5 101 ASN A CA 1
ATOM 781 C C . ASN A 1 101 ? 6.738 17.375 9.172 1 95.5 101 ASN A C 1
ATOM 783 O O . ASN A 1 101 ? 6.5 18.422 9.766 1 95.5 101 ASN A O 1
ATOM 787 N N . LEU A 1 102 ? 5.883 16.531 8.922 1 94.44 102 LEU A N 1
ATOM 788 C CA . LEU A 1 102 ? 4.492 16.719 9.32 1 94.44 102 LEU A CA 1
ATOM 789 C C . LEU A 1 102 ? 4.242 16.156 10.711 1 94.44 102 LEU A C 1
ATOM 791 O O . LEU A 1 102 ? 3.904 14.977 10.844 1 94.44 102 LEU A O 1
ATOM 795 N N . ASN A 1 103 ? 4.414 17.062 11.602 1 93.94 103 ASN A N 1
ATOM 796 C CA . ASN A 1 103 ? 4.273 16.734 13.016 1 93.94 103 ASN A CA 1
ATOM 797 C C . ASN A 1 103 ? 2.916 17.172 13.555 1 93.94 103 ASN A C 1
ATOM 799 O O . ASN A 1 103 ? 2.562 18.359 13.484 1 93.94 103 ASN A O 1
ATOM 803 N N . GLY A 1 104 ? 2.09 16.188 13.891 1 93.69 104 GLY A N 1
ATOM 804 C CA . GLY A 1 104 ? 0.776 16.531 14.414 1 93.69 104 GLY A CA 1
ATOM 805 C C . GLY A 1 104 ? 0.096 15.367 15.117 1 93.69 104 GLY A C 1
ATOM 806 O O . GLY A 1 104 ? -0.765 15.578 15.977 1 93.69 104 GLY A O 1
ATOM 807 N N . HIS A 1 105 ? 0.502 14.234 14.75 1 96.38 105 HIS A N 1
ATOM 808 C CA . HIS A 1 105 ? -0.043 13.047 15.406 1 96.38 105 HIS A CA 1
ATOM 809 C C . HIS A 1 105 ? 0.667 12.773 16.719 1 96.38 105 HIS A C 1
ATOM 811 O O . HIS A 1 105 ? 1.836 13.125 16.891 1 96.38 105 HIS A O 1
ATOM 817 N N . SER A 1 106 ? -0.047 12.164 17.625 1 97.62 106 SER A N 1
ATOM 818 C CA . SER A 1 106 ? 0.537 11.875 18.938 1 97.62 106 SER A CA 1
ATOM 819 C C . SER A 1 106 ? 0.917 10.398 19.062 1 97.62 106 SER A C 1
ATOM 821 O O . SER A 1 106 ? 1.512 9.984 20.047 1 97.62 106 SER A O 1
ATOM 823 N N . GLU A 1 107 ? 0.569 9.594 18.094 1 98.38 107 GLU A N 1
ATOM 824 C CA . GLU A 1 107 ? 0.875 8.164 18.062 1 98.38 107 GLU A CA 1
ATOM 825 C C . GLU A 1 107 ? 1.328 7.727 16.672 1 98.38 107 GLU A C 1
ATOM 827 O O . GLU A 1 107 ? 1.495 8.555 15.781 1 98.38 107 GLU A O 1
ATOM 832 N N . ILE A 1 108 ? 1.532 6.453 16.547 1 98.19 108 ILE A N 1
ATOM 833 C CA . ILE A 1 108 ? 2.043 5.859 15.312 1 98.19 108 I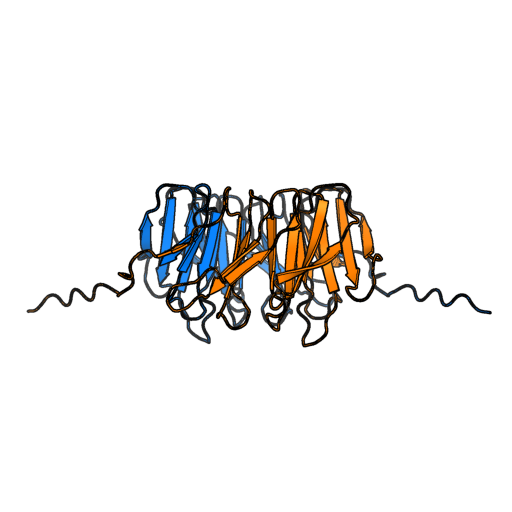LE A CA 1
ATOM 834 C C . ILE A 1 108 ? 1.171 6.289 14.133 1 98.19 108 ILE A C 1
ATOM 836 O O . ILE A 1 108 ? -0.058 6.234 14.211 1 98.19 108 ILE A O 1
ATOM 840 N N . VAL A 1 109 ? 1.815 6.805 13.102 1 98.25 109 VAL A N 1
ATOM 841 C CA . VAL A 1 109 ? 1.139 7.043 11.828 1 98.25 109 VAL A CA 1
ATOM 842 C C . VAL A 1 109 ? 1.234 5.797 10.953 1 98.25 109 VAL A C 1
ATOM 844 O O . VAL A 1 109 ? 2.293 5.512 10.383 1 98.25 109 VAL A O 1
ATOM 847 N N . ASN A 1 110 ? 0.116 5.16 10.758 1 97 110 ASN A N 1
ATOM 848 C CA . ASN A 1 110 ? 0.076 3.854 10.109 1 97 110 ASN A CA 1
ATOM 849 C C . ASN A 1 110 ? 0.021 3.982 8.586 1 97 110 ASN A C 1
ATOM 851 O O . ASN A 1 110 ? 0.478 3.094 7.867 1 97 110 ASN A O 1
ATOM 855 N N . SER A 1 111 ? -0.596 5.051 8.203 1 96.25 111 SER A N 1
ATOM 856 C CA . SER A 1 111 ? -0.85 5.176 6.77 1 96.25 111 SER A CA 1
ATOM 857 C C . SER A 1 111 ? -0.787 6.633 6.32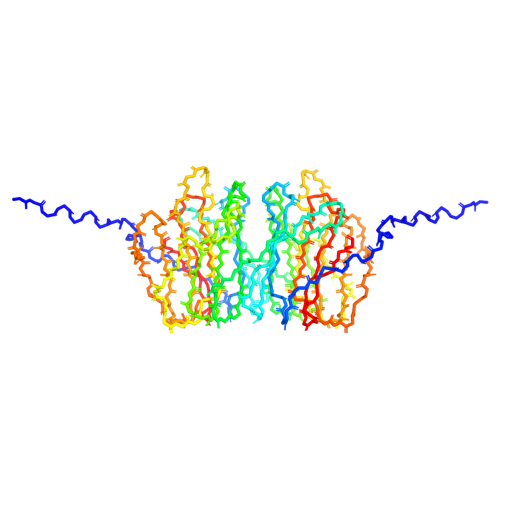4 1 96.25 111 SER A C 1
ATOM 859 O O . SER A 1 111 ? -1.104 7.539 7.098 1 96.25 111 SER A O 1
ATOM 861 N N . CYS A 1 112 ? -0.351 6.789 5.055 1 95.38 112 CYS A N 1
ATOM 862 C CA . CYS A 1 112 ? -0.378 8.086 4.387 1 95.38 112 CYS A CA 1
ATOM 863 C C . CYS A 1 112 ? -0.749 7.93 2.916 1 95.38 112 CYS A C 1
ATOM 865 O O . CYS A 1 112 ? -0.536 6.867 2.326 1 95.38 112 CYS A O 1
ATOM 867 N N . TYR A 1 113 ? -1.337 9.016 2.418 1 92.56 113 TYR A N 1
ATOM 868 C CA . TYR A 1 113 ? -1.749 8.969 1.02 1 92.56 113 TYR A CA 1
ATOM 869 C C . TYR A 1 113 ? -1.782 10.367 0.411 1 92.56 113 TYR A C 1
ATOM 871 O O . TYR A 1 113 ? -2.494 11.242 0.9 1 92.56 113 TYR A O 1
ATOM 879 N N . PRO A 1 114 ? -0.983 10.469 -0.62 1 88.62 114 PRO A N 1
ATOM 880 C CA . PRO A 1 114 ? -1.066 11.742 -1.329 1 88.62 114 PRO A CA 1
ATOM 881 C C . PRO A 1 114 ? -2.287 11.836 -2.242 1 88.62 114 PRO A C 1
ATOM 883 O O . PRO A 1 114 ? -2.678 10.836 -2.857 1 88.62 114 PRO A O 1
ATOM 886 N N . ALA A 1 115 ? -3.039 12.922 -2.143 1 77.31 115 ALA A N 1
ATOM 887 C CA . ALA A 1 115 ? -4.043 13.156 -3.178 1 77.31 115 ALA A CA 1
ATOM 888 C C . ALA A 1 115 ? -3.395 13.32 -4.547 1 77.31 115 ALA A C 1
ATOM 890 O O . ALA A 1 115 ? -2.494 14.141 -4.719 1 77.31 115 ALA A O 1
ATOM 891 N N . ARG A 1 116 ? -3.326 12.172 -5.199 1 63.06 116 ARG A N 1
ATOM 892 C CA . ARG A 1 116 ? -2.584 12.102 -6.453 1 63.06 116 ARG A CA 1
ATOM 893 C C . ARG A 1 116 ? -3.227 12.984 -7.52 1 63.06 116 ARG A C 1
ATOM 895 O O . ARG A 1 116 ? -4.145 12.547 -8.219 1 63.06 116 ARG A O 1
ATOM 902 N N . LYS A 1 117 ? -3.59 14.211 -7.102 1 54.47 117 LYS A N 1
ATOM 903 C CA . LYS A 1 117 ? -4.113 14.992 -8.219 1 54.47 117 LYS A CA 1
ATOM 904 C C . LYS A 1 117 ? -3.135 14.992 -9.391 1 54.47 117 LYS A C 1
ATOM 906 O O . LYS A 1 117 ? -1.949 14.703 -9.219 1 54.47 117 LYS A O 1
ATOM 911 N N . VAL A 1 118 ? -3.633 15.328 -10.484 1 45.78 118 VAL A N 1
ATOM 912 C CA . VAL A 1 118 ? -2.932 16.016 -11.562 1 45.78 118 VAL A CA 1
ATOM 913 C C . VAL A 1 118 ? -1.854 16.922 -10.977 1 45.78 118 VAL A C 1
ATOM 915 O O . VAL A 1 118 ? -1.916 17.297 -9.805 1 45.78 118 VAL A O 1
ATOM 918 N N . VAL A 1 119 ? -1.028 17.297 -11.609 1 45.41 119 VAL A N 1
ATOM 919 C CA . VAL A 1 119 ? -0.003 18.312 -11.406 1 45.41 119 VAL A CA 1
ATOM 920 C C . VAL A 1 119 ? -0.505 19.359 -10.414 1 45.41 119 VAL A C 1
ATOM 922 O O . VAL A 1 119 ? -1.558 19.969 -10.617 1 45.41 119 VAL A O 1
ATOM 925 N N . GLY A 1 120 ? 0.004 19.297 -9.133 1 50.56 120 GLY A N 1
ATOM 926 C CA . GLY A 1 120 ? -0.188 20.453 -8.266 1 50.56 120 GLY A CA 1
ATOM 927 C C . GLY A 1 120 ? -0.949 20.109 -6.996 1 50.56 120 GLY A C 1
ATOM 928 O O . GLY A 1 120 ? -1.253 21 -6.195 1 50.56 120 GLY A O 1
ATOM 929 N N . SER A 1 121 ? -1.396 18.875 -6.906 1 59.5 121 SER A N 1
ATOM 930 C CA . SER A 1 121 ? -2.088 18.672 -5.637 1 59.5 121 SER A CA 1
ATOM 931 C C . SER A 1 121 ? -1.108 18.672 -4.465 1 59.5 121 SER A C 1
ATOM 933 O O . SER A 1 121 ? -0.03 18.094 -4.547 1 59.5 121 SER A O 1
ATOM 935 N N . ASN A 1 122 ? -1.363 19.5 -3.541 1 76.69 122 ASN A N 1
ATOM 936 C CA . ASN A 1 122 ? -0.551 19.766 -2.361 1 76.69 122 ASN A CA 1
ATOM 937 C C . ASN A 1 122 ? -1.177 19.188 -1.099 1 76.69 122 ASN A C 1
ATOM 939 O O . ASN A 1 122 ? -1.189 19.828 -0.049 1 76.69 122 ASN A O 1
ATOM 943 N N . MET A 1 123 ? -1.797 17.984 -1.339 1 85.44 123 MET A N 1
ATOM 944 C CA . MET A 1 123 ? -2.463 17.438 -0.158 1 85.44 123 MET A CA 1
ATOM 945 C C . MET A 1 123 ? -1.969 16.031 0.147 1 85.44 123 MET A C 1
ATOM 947 O O . MET A 1 123 ? -1.766 15.227 -0.765 1 85.44 123 MET A O 1
ATOM 951 N N . ILE A 1 124 ? -1.768 15.734 1.473 1 90.62 124 ILE A N 1
ATOM 952 C CA . ILE A 1 124 ? -1.499 14.383 1.961 1 90.62 124 ILE A CA 1
ATOM 953 C C . ILE A 1 124 ? -2.404 14.078 3.152 1 90.62 124 ILE A C 1
ATOM 955 O O . ILE A 1 124 ? -2.648 14.945 3.994 1 90.62 124 ILE A O 1
ATOM 959 N N . VAL A 1 125 ? -2.908 12.875 3.145 1 93.12 125 VAL A N 1
ATOM 960 C CA . VAL A 1 125 ? -3.73 12.422 4.262 1 93.12 125 VAL A CA 1
ATOM 961 C C . VAL A 1 125 ? -2.959 11.398 5.094 1 93.12 125 VAL A C 1
ATOM 963 O O . VAL A 1 125 ? -2.242 10.555 4.543 1 93.12 125 VAL A O 1
ATOM 966 N N . THR A 1 126 ? -3.076 11.492 6.383 1 95.69 126 THR A N 1
ATOM 967 C CA . THR A 1 126 ? -2.416 10.539 7.273 1 95.69 126 THR A CA 1
ATOM 968 C C . THR A 1 126 ? -3.416 9.938 8.258 1 95.69 126 THR A C 1
ATOM 970 O O . THR A 1 126 ? -4.391 10.586 8.633 1 95.69 126 THR A O 1
ATOM 973 N N . GLY A 1 127 ? -3.234 8.688 8.633 1 96.56 127 GLY A N 1
ATOM 974 C CA . GLY A 1 127 ? -3.994 7.973 9.648 1 96.56 127 GLY A CA 1
ATOM 975 C C . GLY A 1 127 ? -3.129 7.414 10.758 1 96.56 127 GLY A C 1
ATOM 976 O O . GLY A 1 127 ? -2.064 6.848 10.5 1 96.56 127 GLY A O 1
ATOM 977 N N . SER A 1 128 ? -3.611 7.57 11.945 1 97.81 128 SER A N 1
ATOM 978 C CA . SER A 1 128 ? -2.744 7.297 13.086 1 97.81 128 SER A CA 1
ATOM 979 C C . SER A 1 128 ? -3.477 6.492 14.156 1 97.81 128 SER A C 1
ATOM 981 O O . SER A 1 128 ? -4.707 6.508 14.219 1 97.81 128 SER A O 1
ATOM 983 N N . ASP A 1 129 ? -2.68 5.863 14.969 1 97.44 129 ASP A N 1
ATOM 984 C CA . ASP A 1 129 ? -3.17 5.168 16.156 1 97.44 129 ASP A CA 1
ATOM 985 C C . ASP A 1 129 ? -3.803 6.148 17.141 1 97.44 129 ASP A C 1
ATOM 987 O O . ASP A 1 129 ? -4.516 5.734 18.062 1 97.44 129 ASP A O 1
ATOM 991 N N . ASP A 1 130 ? -3.582 7.441 17.016 1 96.75 130 ASP A N 1
ATOM 992 C CA . ASP A 1 130 ? -4.152 8.422 17.938 1 96.75 130 ASP A CA 1
ATOM 993 C C . ASP A 1 130 ? -5.633 8.648 17.641 1 96.75 130 ASP A C 1
ATOM 995 O O . ASP A 1 130 ? -6.273 9.492 18.281 1 96.75 130 ASP A O 1
ATOM 999 N N . GLY A 1 131 ? -6.059 7.945 16.594 1 95.06 131 GLY A N 1
ATOM 1000 C CA . GLY A 1 131 ? -7.477 7.992 16.266 1 95.06 131 GLY A CA 1
ATOM 1001 C C . GLY A 1 131 ? -7.848 9.18 15.391 1 95.06 131 GLY A C 1
ATOM 1002 O O . GLY A 1 131 ? -9.008 9.578 15.344 1 95.06 131 GLY A O 1
ATOM 1003 N N . THR A 1 132 ? -6.848 9.734 14.773 1 95.12 132 THR A N 1
ATOM 1004 C CA . THR A 1 132 ? -7.184 10.891 13.938 1 95.12 132 THR A CA 1
ATOM 1005 C C . THR A 1 132 ? -6.703 10.672 12.508 1 95.12 132 THR A C 1
ATOM 1007 O O . THR A 1 132 ? -5.684 10.023 12.281 1 95.12 132 THR A O 1
ATOM 1010 N N . VAL A 1 133 ? -7.52 11.211 11.656 1 94 133 VAL A N 1
ATOM 1011 C CA . VAL A 1 133 ? -7.105 11.453 10.281 1 94 133 VAL A CA 1
ATOM 1012 C C . VAL A 1 133 ? -6.727 12.93 10.109 1 94 133 VAL A C 1
ATOM 1014 O O . VAL A 1 133 ? -7.469 13.82 10.539 1 94 133 VAL A O 1
ATOM 1017 N N . LYS A 1 134 ? -5.59 13.102 9.523 1 94.25 134 LYS A N 1
ATOM 1018 C CA . LYS A 1 134 ? -5.199 14.484 9.281 1 94.25 134 LYS A CA 1
ATOM 1019 C C . LYS A 1 134 ? -5.016 14.758 7.793 1 94.25 134 LYS A C 1
ATOM 1021 O O . LYS A 1 134 ? -4.48 13.922 7.062 1 94.25 134 LYS A O 1
ATOM 1026 N N . ILE A 1 135 ? -5.508 15.891 7.406 1 91 135 ILE A N 1
ATOM 1027 C CA . ILE A 1 135 ? -5.367 16.391 6.043 1 91 135 ILE A CA 1
ATOM 1028 C C . ILE A 1 135 ? -4.402 17.562 6.02 1 91 135 ILE A C 1
ATOM 1030 O O . ILE A 1 135 ? -4.695 18.625 6.578 1 91 135 ILE A O 1
ATOM 1034 N N . TRP A 1 136 ? -3.307 17.344 5.32 1 91.56 136 TRP A N 1
ATOM 1035 C CA . TRP A 1 136 ? -2.246 18.344 5.293 1 91.56 136 TRP A CA 1
ATOM 1036 C C . TRP A 1 136 ? -2.238 19.094 3.963 1 91.56 136 TRP A C 1
ATOM 1038 O O . TRP A 1 136 ? -2.332 18.469 2.896 1 91.56 136 TRP A O 1
ATOM 1048 N N . ASP A 1 137 ? -2.186 20.359 4.07 1 85.69 137 ASP A N 1
ATOM 1049 C CA . ASP A 1 137 ? -1.828 21.188 2.928 1 85.69 137 ASP A CA 1
ATOM 1050 C C . ASP A 1 137 ? -0.323 21.453 2.883 1 85.69 137 ASP A C 1
ATOM 1052 O O . ASP A 1 137 ? 0.222 22.141 3.746 1 85.69 137 ASP A O 1
ATOM 1056 N N . THR A 1 138 ? 0.298 20.953 1.912 1 79.94 138 THR A N 1
ATOM 1057 C CA . THR A 1 138 ? 1.756 20.938 1.902 1 79.94 138 THR A CA 1
ATOM 1058 C C . THR A 1 138 ? 2.309 22.344 1.664 1 79.94 138 THR A C 1
ATOM 1060 O O . THR A 1 138 ? 3.504 22.578 1.846 1 79.94 138 THR A O 1
ATOM 1063 N N . ARG A 1 139 ? 1.479 23.234 1.248 1 77 139 ARG A N 1
ATOM 1064 C CA . ARG A 1 139 ? 1.913 24.625 1.048 1 77 139 ARG A CA 1
ATOM 1065 C C . ARG A 1 139 ? 1.964 25.375 2.371 1 77 139 ARG A C 1
ATOM 1067 O O . ARG A 1 139 ? 2.621 26.406 2.477 1 77 139 ARG A O 1
ATOM 1074 N N . SER A 1 140 ? 1.172 24.906 3.33 1 74.44 140 SER A N 1
ATOM 1075 C CA . SER A 1 140 ? 1.099 25.594 4.617 1 74.44 140 SER A CA 1
ATOM 1076 C C . SER A 1 140 ? 2.002 24.922 5.648 1 74.44 140 SER A C 1
ATOM 1078 O O . SER A 1 140 ? 2.291 23.734 5.547 1 74.44 140 SER A O 1
ATOM 1080 N N . LYS A 1 141 ? 2.465 25.891 6.449 1 64.19 141 LYS A N 1
ATOM 1081 C CA . LYS A 1 141 ? 3.322 25.422 7.539 1 64.19 141 LYS A CA 1
ATOM 1082 C C . LYS A 1 141 ? 2.5 24.781 8.648 1 64.19 141 LYS A C 1
ATOM 1084 O O . LYS A 1 141 ? 1.724 25.453 9.328 1 64.19 141 LYS A O 1
ATOM 1089 N N . ASN A 1 142 ? 2.295 23.609 8.852 1 62.78 142 ASN A N 1
ATOM 1090 C CA . ASN A 1 142 ? 1.925 22.828 10.031 1 62.78 142 ASN A CA 1
ATOM 1091 C C . ASN A 1 142 ? 0.41 22.766 10.203 1 62.78 142 ASN A C 1
ATOM 1093 O O . ASN A 1 142 ? -0.078 22.359 11.266 1 62.78 142 ASN A O 1
ATOM 1097 N N . ASN A 1 143 ? -0.331 23.234 9.273 1 69.19 143 ASN A N 1
ATOM 1098 C CA . ASN A 1 143 ? -1.762 23.188 9.555 1 69.19 143 ASN A CA 1
ATOM 1099 C C . ASN A 1 143 ? -2.434 22.016 8.844 1 69.19 143 ASN A C 1
ATOM 1101 O O . ASN A 1 143 ? -2.256 21.828 7.637 1 69.19 143 ASN A O 1
ATOM 1105 N N . ALA A 1 144 ? -2.85 21.094 9.766 1 85.19 144 ALA A N 1
ATOM 1106 C CA . ALA A 1 144 ? -3.641 20 9.203 1 85.19 144 ALA A CA 1
ATOM 1107 C C . ALA A 1 144 ? -5.062 20.016 9.766 1 85.19 144 ALA A C 1
ATOM 1109 O O . ALA A 1 144 ? -5.273 20.359 10.93 1 85.19 144 ALA A O 1
ATOM 1110 N N . LYS A 1 145 ? -5.988 19.938 8.828 1 88.06 145 LYS A N 1
ATOM 1111 C CA . LYS A 1 145 ? -7.32 19.578 9.305 1 88.06 145 LYS A CA 1
ATOM 1112 C C . LYS A 1 145 ? -7.328 18.188 9.938 1 88.06 145 LYS A C 1
ATOM 1114 O O . LYS A 1 145 ? -6.734 17.25 9.398 1 88.06 145 LYS A O 1
ATOM 1119 N N . SER A 1 146 ? -7.906 18.156 11.188 1 92.62 146 SER A N 1
ATOM 1120 C CA . SER A 1 146 ? -7.938 16.891 11.906 1 92.62 146 SER A CA 1
ATOM 1121 C C . SER A 1 146 ? -9.359 16.359 12.031 1 92.62 146 SER A C 1
ATOM 1123 O O . SER A 1 146 ? -10.273 17.094 12.406 1 92.62 146 SER A O 1
ATOM 1125 N N . ILE A 1 147 ? -9.523 15.172 11.672 1 89.38 147 ILE A N 1
ATOM 1126 C CA . ILE A 1 147 ? -10.781 14.461 11.867 1 89.38 147 ILE A CA 1
ATOM 1127 C C . ILE A 1 147 ? -10.609 13.383 12.93 1 89.38 147 ILE A C 1
ATOM 1129 O O . ILE A 1 147 ? -9.859 12.422 12.734 1 89.38 147 ILE A O 1
ATOM 1133 N N . ALA A 1 148 ? -11.328 13.578 13.977 1 91.5 148 ALA A N 1
ATOM 1134 C CA . ALA A 1 148 ? -11.203 12.648 15.094 1 91.5 148 ALA A CA 1
ATOM 1135 C C . ALA A 1 148 ? -12.141 11.453 14.922 1 91.5 148 ALA A C 1
ATOM 1137 O O . ALA A 1 148 ? -13.289 11.609 14.5 1 91.5 148 ALA A O 1
ATOM 1138 N N . GLN A 1 149 ? -11.57 10.359 15.18 1 86.81 149 GLN A N 1
ATOM 1139 C CA . GLN A 1 149 ? -12.328 9.109 15.234 1 86.81 149 GLN A CA 1
ATOM 1140 C C . GLN A 1 149 ? -12.062 8.375 16.547 1 86.81 149 GLN A C 1
ATOM 1142 O O . GLN A 1 149 ? -11.156 8.734 17.297 1 86.81 149 GLN A O 1
ATOM 1147 N N . ASP A 1 150 ? -12.828 7.43 16.875 1 86.75 150 ASP A N 1
ATOM 1148 C CA . ASP A 1 150 ? -12.805 6.805 18.188 1 86.75 150 ASP A CA 1
ATOM 1149 C C . ASP A 1 150 ? -11.703 5.754 18.281 1 86.75 150 ASP A C 1
ATOM 1151 O O . ASP A 1 150 ? -11.258 5.41 19.375 1 86.75 150 ASP A O 1
ATOM 1155 N N . PHE A 1 151 ? -11.273 5.312 17.125 1 91.5 151 PHE A N 1
ATOM 1156 C CA . PHE A 1 151 ? -10.352 4.18 17.156 1 91.5 151 PHE A CA 1
ATOM 1157 C C . PHE A 1 151 ? -9.148 4.434 16.25 1 91.5 151 PHE A C 1
ATOM 1159 O O . PHE A 1 151 ? -9.133 5.406 15.492 1 91.5 151 PHE A O 1
ATOM 1166 N N . GLN A 1 152 ? -8.109 3.547 16.375 1 95 152 GLN A N 1
ATOM 1167 C CA . GLN A 1 152 ? -6.895 3.639 15.562 1 95 152 GLN A CA 1
ATOM 1168 C C . GLN A 1 152 ? -7.211 3.539 14.078 1 95 152 GLN A C 1
ATOM 1170 O O . GLN A 1 152 ? -8.039 2.727 13.664 1 95 152 GLN A O 1
ATOM 1175 N N . ILE A 1 153 ? -6.551 4.344 13.336 1 94.44 153 ILE A N 1
ATOM 1176 C CA . ILE A 1 153 ? -6.684 4.359 11.883 1 94.44 153 ILE A CA 1
ATOM 1177 C C . ILE A 1 153 ? -5.539 3.564 11.25 1 94.44 153 ILE A C 1
ATOM 1179 O O . ILE A 1 153 ? -4.367 3.881 11.461 1 94.44 153 ILE A O 1
ATOM 1183 N N . LEU A 1 154 ? -5.91 2.561 10.461 1 94.19 154 LEU A N 1
ATOM 1184 C CA . LEU A 1 154 ? -4.898 1.666 9.906 1 94.19 154 LEU A CA 1
ATOM 1185 C C . LEU A 1 154 ? -4.676 1.952 8.422 1 94.19 154 LEU A C 1
ATOM 1187 O O . LEU A 1 154 ? -3.639 1.589 7.863 1 94.19 154 LEU A O 1
ATOM 1191 N N . ALA A 1 155 ? -5.672 2.574 7.805 1 94.44 155 ALA A N 1
ATOM 1192 C CA . ALA A 1 155 ? -5.562 2.842 6.375 1 94.44 155 ALA A CA 1
ATOM 1193 C C . ALA A 1 155 ? -6.297 4.125 6 1 94.44 155 ALA A C 1
ATOM 1195 O O . ALA A 1 155 ? -7.387 4.398 6.508 1 94.44 155 ALA A O 1
ATOM 1196 N N . VAL A 1 156 ? -5.645 4.906 5.062 1 93.19 156 VAL A N 1
ATOM 1197 C CA . VAL A 1 156 ? -6.273 6.102 4.516 1 93.19 156 VAL A CA 1
ATOM 1198 C C . VAL A 1 156 ? -6.023 6.176 3.01 1 93.19 156 VAL A C 1
ATOM 1200 O O . VAL A 1 156 ? -5.027 5.641 2.514 1 93.19 156 VAL A O 1
ATOM 1203 N N . CYS A 1 157 ? -6.934 6.797 2.383 1 90.38 157 CYS A N 1
ATOM 1204 C CA . CYS A 1 157 ? -6.73 7.168 0.985 1 90.38 157 CYS A CA 1
ATOM 1205 C C . CYS A 1 157 ? -7.59 8.367 0.611 1 90.38 157 CYS A C 1
ATOM 1207 O O . CYS A 1 157 ? -8.453 8.781 1.382 1 90.38 157 CYS A O 1
ATOM 1209 N N . ALA A 1 158 ? -7.18 8.953 -0.479 1 87 158 ALA A N 1
ATOM 1210 C CA . ALA A 1 158 ? -7.91 10.125 -0.956 1 87 158 ALA A CA 1
ATOM 1211 C C . ALA A 1 158 ? -8.086 10.078 -2.471 1 87 158 ALA A C 1
ATOM 1213 O O . ALA A 1 158 ? -7.262 9.5 -3.182 1 87 158 ALA A O 1
ATOM 1214 N N . ASP A 1 159 ? -9.195 10.734 -2.852 1 81.5 159 ASP A N 1
ATOM 1215 C CA . ASP A 1 159 ? -9.383 10.82 -4.297 1 81.5 159 ASP A CA 1
ATOM 1216 C C . ASP A 1 159 ? -8.398 11.805 -4.922 1 81.5 159 ASP A C 1
ATOM 1218 O O . ASP A 1 159 ? -7.668 12.492 -4.207 1 81.5 159 ASP A O 1
ATOM 1222 N N . ALA A 1 160 ? -8.375 11.812 -6.199 1 75.38 160 ALA A N 1
ATOM 1223 C CA . ALA A 1 160 ? -7.34 12.523 -6.941 1 75.38 160 ALA A CA 1
ATOM 1224 C C . ALA A 1 160 ? -7.359 14.016 -6.609 1 75.38 160 ALA A C 1
ATOM 1226 O O . ALA A 1 160 ? -6.312 14.672 -6.605 1 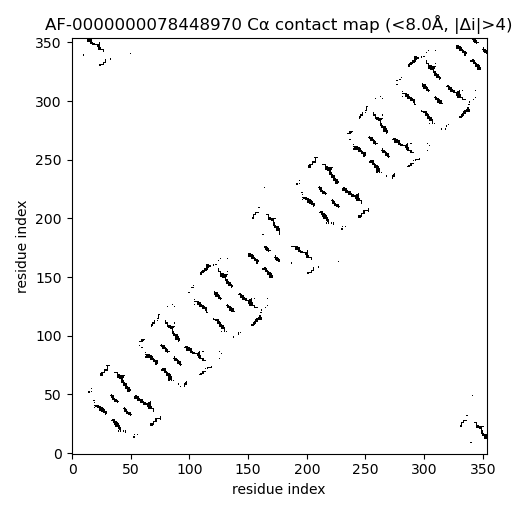75.38 160 ALA A O 1
ATOM 1227 N N . ASN A 1 161 ? -8.523 14.477 -6.289 1 72.75 161 ASN A N 1
ATOM 1228 C CA . ASN A 1 161 ? -8.648 15.906 -6.035 1 72.75 161 ASN A CA 1
ATOM 1229 C C . ASN A 1 161 ? -8.586 16.219 -4.543 1 72.75 161 ASN A C 1
ATOM 1231 O O . ASN A 1 161 ? -8.625 17.391 -4.145 1 72.75 161 ASN A O 1
ATOM 1235 N N . GLY A 1 162 ? -8.406 15.109 -3.783 1 74.75 162 GLY A N 1
ATOM 1236 C CA . GLY A 1 162 ? -8.352 15.297 -2.344 1 74.75 162 GLY A CA 1
ATOM 1237 C C . GLY A 1 162 ? -9.68 15.734 -1.75 1 74.75 162 GLY A C 1
ATOM 1238 O O . GLY A 1 162 ? -9.727 16.234 -0.623 1 74.75 162 GLY A O 1
ATOM 1239 N N . GLU A 1 163 ? -10.688 15.633 -2.504 1 77.19 163 GLU A N 1
ATOM 1240 C CA . GLU A 1 163 ? -12.008 16.078 -2.051 1 77.19 163 GLU A CA 1
ATOM 1241 C C . GLU A 1 163 ? -12.656 15.047 -1.135 1 77.19 163 GLU A C 1
ATOM 1243 O O . GLU A 1 163 ? -13.469 15.391 -0.275 1 77.19 163 GLU A O 1
ATOM 1248 N N . ARG A 1 164 ? -12.305 13.828 -1.335 1 83.44 164 ARG A N 1
ATOM 1249 C CA . ARG A 1 164 ? -12.82 12.75 -0.507 1 83.44 164 ARG A CA 1
ATOM 1250 C C . ARG A 1 164 ? -11.688 11.953 0.129 1 83.44 164 ARG A C 1
ATOM 1252 O O . ARG A 1 164 ? -10.766 11.516 -0.562 1 83.44 164 ARG A O 1
ATOM 1259 N N . VAL A 1 165 ? -11.836 11.852 1.427 1 87.56 165 VAL A N 1
ATOM 1260 C CA . VAL A 1 165 ? -10.867 11.078 2.199 1 87.56 165 VAL A CA 1
ATOM 1261 C C . VAL A 1 165 ? -11.547 9.852 2.801 1 87.56 165 VAL A C 1
ATOM 1263 O O . VAL A 1 165 ? -12.633 9.961 3.377 1 87.56 165 VAL A O 1
ATOM 1266 N N . PHE A 1 166 ? -10.992 8.781 2.564 1 90 166 PHE A N 1
ATOM 1267 C CA . PHE A 1 166 ? -11.477 7.527 3.137 1 90 166 PHE A CA 1
ATOM 1268 C C . PHE A 1 166 ? -10.508 6.996 4.184 1 90 166 PHE A C 1
ATOM 1270 O O . PHE A 1 166 ? -9.289 7.047 3.992 1 90 166 PHE A O 1
ATOM 1277 N N . SER A 1 167 ? -11.039 6.535 5.293 1 91.94 167 SER A N 1
ATOM 1278 C CA . SER A 1 167 ? -10.227 5.941 6.348 1 91.94 167 SER A CA 1
ATOM 1279 C C . SER A 1 167 ? -10.883 4.691 6.922 1 91.94 167 SER A C 1
ATOM 1281 O O . SER A 1 167 ? -12.117 4.578 6.926 1 91.94 167 SER A O 1
ATOM 1283 N N . GLY A 1 168 ? -10.078 3.74 7.305 1 90.69 168 GLY A N 1
ATOM 1284 C CA . GLY A 1 168 ? -10.508 2.529 7.984 1 90.69 168 GLY A CA 1
ATOM 1285 C C . GLY A 1 168 ? -9.547 2.082 9.07 1 90.69 168 GLY A C 1
ATOM 1286 O O . GLY A 1 168 ? -8.359 2.4 9.023 1 90.69 168 GLY A O 1
ATOM 1287 N N . GLY A 1 169 ? -10.148 1.388 10.039 1 90.81 169 GLY A N 1
ATOM 1288 C CA . GLY A 1 169 ? -9.305 0.939 11.133 1 90.81 169 GLY A CA 1
ATOM 1289 C C . GLY A 1 169 ? -9.914 -0.199 11.93 1 90.81 169 GLY A C 1
ATOM 1290 O O . GLY A 1 169 ? -10.492 -1.128 11.352 1 90.81 169 GLY A O 1
ATOM 1291 N N . ILE A 1 170 ? -9.703 -0.134 13.219 1 87.5 170 ILE A N 1
ATOM 1292 C CA . ILE A 1 170 ? -9.969 -1.294 14.062 1 87.5 170 ILE A CA 1
ATOM 1293 C C . ILE A 1 170 ? -11.445 -1.316 14.453 1 87.5 170 ILE A C 1
ATOM 1295 O O . ILE A 1 170 ? -11.922 -2.289 15.047 1 87.5 170 ILE A O 1
ATOM 1299 N N . ASP A 1 171 ? -12.234 -0.316 14.062 1 84.06 171 ASP A N 1
ATOM 1300 C CA . ASP A 1 171 ? -13.648 -0.302 14.43 1 84.06 171 ASP A CA 1
ATOM 1301 C C . ASP A 1 171 ? -14.516 -0.865 13.305 1 84.06 171 ASP A C 1
ATOM 1303 O O . ASP A 1 171 ? -15.742 -0.818 13.383 1 84.06 171 ASP A O 1
ATOM 1307 N N . ASN A 1 172 ? -13.906 -1.257 12.242 1 83.19 172 ASN A N 1
ATOM 1308 C CA . ASN A 1 172 ? -14.523 -2.006 11.148 1 83.19 172 ASN A CA 1
ATOM 1309 C C . ASN A 1 172 ? -15.422 -1.116 10.297 1 83.19 172 ASN A C 1
ATOM 1311 O O . ASN A 1 172 ? -16.328 -1.605 9.625 1 83.19 172 ASN A O 1
ATOM 1315 N N . VAL A 1 173 ? -15.242 0.198 10.469 1 83.94 173 VAL A N 1
ATOM 1316 C CA . VAL A 1 173 ? -16.047 1.128 9.672 1 83.94 173 VAL A CA 1
ATOM 1317 C C . VAL A 1 173 ? -15.125 1.99 8.812 1 83.94 173 VAL A C 1
ATOM 1319 O O . VAL A 1 173 ? -14.047 2.398 9.25 1 83.94 173 VAL A O 1
ATOM 1322 N N . ILE A 1 174 ? -15.641 2.178 7.652 1 84.19 174 ILE A N 1
ATOM 1323 C CA . ILE A 1 174 ? -14.961 3.131 6.781 1 84.19 174 ILE A CA 1
ATOM 1324 C C . ILE A 1 174 ? -15.641 4.492 6.879 1 84.19 174 ILE A C 1
ATOM 1326 O O . ILE A 1 174 ? -16.875 4.582 6.855 1 84.19 174 ILE A O 1
ATOM 1330 N N . ARG A 1 175 ? -14.844 5.469 7 1 87.56 175 ARG A N 1
ATOM 1331 C CA . ARG A 1 175 ? -15.367 6.828 7.09 1 87.56 175 ARG A CA 1
ATOM 1332 C C . ARG A 1 175 ? -14.945 7.66 5.883 1 87.56 175 ARG A C 1
ATOM 1334 O O . ARG A 1 175 ? -13.82 7.535 5.402 1 87.56 175 ARG A O 1
ATOM 1341 N N . VAL A 1 176 ? -15.938 8.383 5.453 1 83.5 176 VAL A N 1
ATOM 1342 C CA . VAL A 1 176 ? -15.703 9.258 4.312 1 83.5 176 VAL A CA 1
ATOM 1343 C C . VAL A 1 176 ? -15.875 10.719 4.738 1 83.5 176 VAL A C 1
ATOM 1345 O O . VAL A 1 176 ? -16.844 11.055 5.418 1 83.5 176 VAL A O 1
ATOM 1348 N N . SER A 1 177 ? -14.867 11.422 4.449 1 78.94 177 SER A N 1
ATOM 1349 C CA . SER A 1 177 ? -14.953 12.844 4.754 1 78.94 177 SER A CA 1
ATOM 1350 C C . SER A 1 177 ? -14.578 13.688 3.539 1 78.94 177 SER A C 1
ATOM 1352 O O . SER A 1 177 ? -13.828 13.25 2.672 1 78.94 177 SER A O 1
ATOM 1354 N N . MET B 1 1 ? -15.305 45.25 9.883 1 22.95 1 MET B N 1
ATOM 1355 C CA . MET B 1 1 ? -14.172 44.562 9.266 1 22.95 1 MET B CA 1
ATOM 1356 C C . MET B 1 1 ? -14.359 43.062 9.328 1 22.95 1 MET B C 1
ATOM 1358 O O . MET B 1 1 ? -14.32 42.469 10.406 1 22.95 1 MET B O 1
ATOM 1362 N N . GLU B 1 2 ? -15.25 42.344 8.586 1 25.56 2 GLU B N 1
ATOM 1363 C CA . GLU B 1 2 ? -16.016 41.094 8.586 1 25.56 2 GLU B CA 1
ATOM 1364 C C . GLU B 1 2 ? -15.102 39.875 8.445 1 25.56 2 GLU B C 1
ATOM 1366 O O . GLU B 1 2 ? -14.305 39.812 7.504 1 25.56 2 GLU B O 1
ATOM 1371 N N . ASP B 1 3 ? -14.578 39.219 9.578 1 25.86 3 ASP B N 1
ATOM 1372 C CA . ASP B 1 3 ? -13.633 38.156 9.891 1 25.86 3 ASP B CA 1
ATOM 1373 C C . ASP B 1 3 ? -13.852 36.969 8.984 1 25.86 3 ASP B C 1
ATOM 1375 O O . ASP B 1 3 ? -14.93 36.344 9 1 25.86 3 ASP B O 1
ATOM 1379 N N . LEU B 1 4 ? -13.523 36.938 7.742 1 26.92 4 LEU B N 1
ATOM 1380 C CA . LEU B 1 4 ? -13.617 36.031 6.605 1 26.92 4 LEU B CA 1
ATOM 1381 C C . LEU B 1 4 ? -13.305 34.594 7.027 1 26.92 4 LEU B C 1
ATOM 1383 O O . LEU B 1 4 ? -12.133 34.25 7.207 1 26.92 4 LEU B O 1
ATOM 1387 N N . GLU B 1 5 ? -14.031 33.875 8.031 1 29.83 5 GLU B N 1
ATOM 1388 C CA . GLU B 1 5 ? -14.172 32.531 8.602 1 29.83 5 GLU B CA 1
ATOM 1389 C C . GLU B 1 5 ? -14.234 31.484 7.5 1 29.83 5 GLU B C 1
ATOM 1391 O O . GLU B 1 5 ? -15.32 31.172 6.992 1 29.83 5 GLU B O 1
ATOM 1396 N N . ARG B 1 6 ? -13.734 31.578 6.352 1 31 6 ARG B N 1
ATOM 1397 C CA . ARG B 1 6 ? -13.766 30.609 5.262 1 31 6 ARG B CA 1
ATOM 1398 C C . ARG B 1 6 ? -13.531 29.203 5.785 1 31 6 ARG B C 1
ATOM 1400 O O . ARG B 1 6 ? -12.406 28.828 6.125 1 31 6 ARG B O 1
ATOM 1407 N N . THR B 1 7 ? -14.43 28.531 6.609 1 32.5 7 THR B N 1
ATOM 1408 C CA . THR B 1 7 ? -14.625 27.188 7.121 1 32.5 7 THR B CA 1
ATOM 1409 C C . THR B 1 7 ? -14.422 26.156 6.016 1 32.5 7 THR B C 1
ATOM 1411 O O . THR B 1 7 ? -15.133 26.172 5.008 1 32.5 7 THR B O 1
ATOM 1414 N N . SER B 1 8 ? -13.367 25.953 5.449 1 34.38 8 SER B N 1
ATOM 1415 C CA . SER B 1 8 ? -13.07 24.953 4.43 1 34.38 8 SER B CA 1
ATOM 1416 C C . SER B 1 8 ? -14 23.75 4.535 1 34.38 8 SER B C 1
ATOM 1418 O O . SER B 1 8 ? -14.43 23.391 5.629 1 34.38 8 SER B O 1
ATOM 1420 N N . GLY B 1 9 ? -15.023 23.578 3.598 1 35.44 9 GLY B N 1
ATOM 1421 C CA . GLY B 1 9 ? -16.141 22.703 3.326 1 35.44 9 GLY B CA 1
ATOM 1422 C C . GLY B 1 9 ? -15.883 21.266 3.725 1 35.44 9 GLY B C 1
ATOM 1423 O O . GLY B 1 9 ? -16.547 20.344 3.23 1 35.44 9 GLY B O 1
ATOM 1424 N N . LEU B 1 10 ? -14.859 20.891 4.074 1 38.56 10 LEU B N 1
ATOM 1425 C CA . LEU B 1 10 ? -14.875 19.516 4.523 1 38.56 10 LEU B CA 1
ATOM 1426 C C . LEU B 1 10 ? -15.984 19.281 5.547 1 38.56 10 LEU B C 1
ATOM 1428 O O . LEU B 1 10 ? -15.898 18.359 6.359 1 38.56 10 LEU B O 1
ATOM 1432 N N . SER B 1 11 ? -16.969 20.203 5.734 1 39.66 11 SER B N 1
ATOM 1433 C CA . SER B 1 11 ? -18.078 19.875 6.617 1 39.66 11 SER B CA 1
ATOM 1434 C C . SER B 1 11 ? -18.828 18.641 6.137 1 39.66 11 SER B C 1
ATOM 1436 O O . SER B 1 11 ? -20.016 18.469 6.434 1 39.66 11 SER B O 1
ATOM 1438 N N . SER B 1 12 ? -18.5 18.094 4.992 1 43.25 12 SER B N 1
ATOM 1439 C CA . SER B 1 12 ? -19.484 17.109 4.578 1 43.25 12 SER B CA 1
ATOM 1440 C C . SER B 1 12 ? -19.734 16.078 5.68 1 43.25 12 SER B C 1
ATOM 1442 O O . SER B 1 12 ? -18.812 15.688 6.391 1 43.25 12 SER B O 1
ATOM 1444 N N . PRO B 1 13 ? -20.984 15.906 5.992 1 47.41 13 PRO B N 1
ATOM 1445 C CA . PRO B 1 13 ? -21.359 14.82 6.895 1 47.41 13 PRO B CA 1
ATOM 1446 C C . PRO B 1 13 ? -20.531 13.555 6.68 1 47.41 13 PRO B C 1
ATOM 1448 O O . PRO B 1 13 ? -20.188 13.227 5.543 1 47.41 13 PRO B O 1
ATOM 1451 N N . ASN B 1 14 ? -19.672 13.164 7.68 1 62.19 14 ASN B N 1
ATOM 1452 C CA . ASN B 1 14 ? -18.969 11.891 7.816 1 62.19 14 ASN B CA 1
ATOM 1453 C C . ASN B 1 14 ? -19.844 10.719 7.375 1 62.19 14 ASN B C 1
ATOM 1455 O O . ASN B 1 14 ? -20.922 10.508 7.918 1 62.19 14 ASN B O 1
ATOM 1459 N N . ILE B 1 15 ? -19.906 10.477 6.047 1 75.31 15 ILE B N 1
ATOM 1460 C CA . ILE B 1 15 ? -20.562 9.25 5.605 1 75.31 15 ILE B CA 1
ATOM 1461 C C . ILE B 1 15 ? -19.828 8.039 6.164 1 75.31 15 ILE B C 1
ATOM 1463 O O . ILE B 1 15 ? -18.594 7.996 6.172 1 75.31 15 ILE B O 1
ATOM 1467 N N . LEU B 1 16 ? -20.594 7.258 6.863 1 78.25 16 LEU B N 1
ATOM 1468 C CA . LEU B 1 16 ? -20.078 5.996 7.367 1 78.25 16 LEU B CA 1
ATOM 1469 C C . LEU B 1 16 ? -20.406 4.848 6.418 1 78.25 16 LEU B C 1
ATOM 1471 O O . LEU B 1 16 ? -21.578 4.637 6.09 1 78.25 16 LEU B O 1
ATOM 1475 N N . LEU B 1 17 ? -19.359 4.34 5.926 1 81.5 17 LEU B N 1
ATOM 1476 C CA . LEU B 1 17 ? -19.547 3.135 5.125 1 81.5 17 LEU B CA 1
ATOM 1477 C C . LEU B 1 17 ? -19.422 1.883 5.984 1 81.5 17 LEU B C 1
ATOM 1479 O O . LEU B 1 17 ? -18.359 1.628 6.559 1 81.5 17 LEU B O 1
ATOM 1483 N N . THR B 1 18 ? -20.547 1.176 6.035 1 81.5 18 THR B N 1
ATOM 1484 C CA . THR B 1 18 ? -20.625 -0 6.895 1 81.5 18 THR B CA 1
ATOM 1485 C C . THR B 1 18 ? -20.609 -1.28 6.062 1 81.5 18 THR B C 1
ATOM 1487 O O . THR B 1 18 ? -20.812 -1.24 4.848 1 81.5 18 THR B O 1
ATOM 1490 N N . GLY B 1 19 ? -20.219 -2.342 6.781 1 83.88 19 GLY B N 1
ATOM 1491 C CA . GLY B 1 19 ? -20.234 -3.635 6.117 1 83.88 19 GLY B CA 1
ATOM 1492 C C . GLY B 1 19 ? -19.172 -4.582 6.637 1 83.88 19 GLY B C 1
ATOM 1493 O O . GLY B 1 19 ? -19.391 -5.793 6.711 1 83.88 19 GLY B O 1
ATOM 1494 N N . HIS B 1 20 ? -18.078 -3.99 6.973 1 87.56 20 HIS B N 1
ATOM 1495 C CA . HIS B 1 20 ? -17.016 -4.84 7.5 1 87.56 20 HIS B CA 1
ATOM 1496 C C . HIS B 1 20 ? -17.344 -5.316 8.914 1 87.56 20 HIS B C 1
ATOM 1498 O O . HIS B 1 20 ? -17.875 -4.559 9.719 1 87.56 20 HIS B O 1
ATOM 1504 N N . GLU B 1 21 ? -16.938 -6.492 9.234 1 90.75 21 GLU B N 1
ATOM 1505 C CA . GLU B 1 21 ? -17.141 -7.07 10.555 1 90.75 21 GLU B CA 1
ATOM 1506 C C . GLU B 1 21 ? -15.82 -7.219 11.305 1 90.75 21 GLU B C 1
ATOM 1508 O O . GLU B 1 21 ? -15.758 -7.91 12.328 1 90.75 21 GLU B O 1
ATOM 1513 N N . GLY B 1 22 ? -14.773 -6.695 10.828 1 90.75 22 GLY B N 1
ATOM 1514 C CA . GLY B 1 22 ? -13.445 -6.703 11.414 1 90.75 22 GLY B CA 1
ATOM 1515 C C . GLY B 1 22 ? -12.586 -5.543 10.953 1 90.75 22 GLY B C 1
ATOM 1516 O O . GLY B 1 22 ? -13.031 -4.699 10.18 1 90.75 22 GLY B O 1
ATOM 1517 N N . ASP B 1 23 ? -11.414 -5.559 11.5 1 90.81 23 ASP B N 1
ATOM 1518 C CA . ASP B 1 23 ? -10.492 -4.473 11.195 1 90.81 23 ASP B CA 1
ATOM 1519 C C . ASP B 1 23 ? -10.328 -4.301 9.68 1 90.81 23 ASP B C 1
ATOM 1521 O O . ASP B 1 23 ? -10.32 -5.281 8.938 1 90.81 23 ASP B O 1
ATOM 1525 N N . VAL B 1 24 ? -10.18 -3.055 9.25 1 92.75 24 VAL B N 1
ATOM 1526 C CA . VAL B 1 24 ? -9.914 -2.74 7.848 1 92.75 24 VAL B CA 1
ATOM 1527 C C . VAL B 1 24 ? -8.43 -2.43 7.66 1 92.75 24 VAL B C 1
ATOM 1529 O O . VAL B 1 24 ? -7.906 -1.496 8.266 1 92.75 24 VAL B O 1
ATOM 1532 N N . TYR B 1 25 ? -7.734 -3.176 6.812 1 91.69 25 TYR B N 1
ATOM 1533 C CA . TYR B 1 25 ? -6.289 -3.057 6.637 1 91.69 25 TYR B CA 1
ATOM 1534 C C . TYR B 1 25 ? -5.957 -2.369 5.32 1 91.69 25 TYR B C 1
ATOM 1536 O O . TYR B 1 25 ? -4.883 -1.774 5.18 1 91.69 25 TYR B O 1
ATOM 1544 N N . ALA B 1 26 ? -6.824 -2.518 4.379 1 93.12 26 ALA B N 1
ATOM 1545 C CA . ALA B 1 26 ? -6.457 -2.111 3.027 1 93.12 26 ALA B CA 1
ATOM 1546 C C . ALA B 1 26 ? -7.566 -1.279 2.385 1 93.12 26 ALA B C 1
ATOM 1548 O O . ALA B 1 26 ? -8.742 -1.621 2.486 1 93.12 26 ALA B O 1
ATOM 1549 N N . LEU B 1 27 ? -7.223 -0.185 1.744 1 93.12 27 LEU B N 1
ATOM 1550 C CA . LEU B 1 27 ? -8.055 0.711 0.948 1 93.12 27 LEU B CA 1
ATOM 1551 C C . LEU B 1 27 ? -7.352 1.1 -0.347 1 93.12 27 LEU B C 1
ATOM 1553 O O . LEU B 1 27 ? -6.176 1.478 -0.331 1 93.12 27 LEU B O 1
ATOM 1557 N N . GLU B 1 28 ? -8.125 0.956 -1.427 1 92 28 GLU B N 1
ATOM 1558 C CA . GLU B 1 28 ? -7.531 1.439 -2.668 1 92 28 GLU B CA 1
ATOM 1559 C C . GLU B 1 28 ? -8.594 1.955 -3.631 1 92 28 GLU B C 1
ATOM 1561 O O . GLU B 1 28 ? -9.625 1.31 -3.826 1 92 28 GLU B O 1
ATOM 1566 N N . PHE B 1 29 ? -8.266 3.055 -4.23 1 88.88 29 PHE B N 1
ATOM 1567 C CA . PHE B 1 29 ? -9.133 3.594 -5.273 1 88.88 29 PHE B CA 1
ATOM 1568 C C . PHE B 1 29 ? -8.898 2.867 -6.594 1 88.88 29 PHE B C 1
ATOM 1570 O O . PHE B 1 29 ? -7.773 2.467 -6.902 1 88.88 29 PHE B O 1
ATOM 1577 N N . SER B 1 30 ? -10 2.887 -7.262 1 90.94 30 SER B N 1
ATOM 1578 C CA . SER B 1 30 ? -9.836 2.449 -8.641 1 90.94 30 SER B CA 1
ATOM 1579 C C . SER B 1 30 ? -9.047 3.469 -9.461 1 90.94 30 SER B C 1
ATOM 1581 O O . SER B 1 30 ? -8.922 4.625 -9.055 1 90.94 30 SER B O 1
ATOM 1583 N N . PRO B 1 31 ? -8.508 2.982 -10.586 1 83.69 31 PRO B N 1
ATOM 1584 C CA . PRO B 1 31 ? -7.645 3.883 -11.359 1 83.69 31 PRO B CA 1
ATOM 1585 C C . PRO B 1 31 ? -8.359 5.164 -11.781 1 83.69 31 PRO B C 1
ATOM 1587 O O . PRO B 1 31 ? -7.742 6.23 -11.844 1 83.69 31 PRO B O 1
ATOM 1590 N N . ASP B 1 32 ? -9.617 5.098 -12.031 1 85.38 32 ASP B N 1
ATOM 1591 C CA . ASP B 1 32 ? -10.344 6.281 -12.477 1 85.38 32 ASP B CA 1
ATOM 1592 C C . ASP B 1 32 ? -10.914 7.051 -11.281 1 85.38 32 ASP B C 1
ATOM 1594 O O . ASP B 1 32 ? -11.594 8.07 -11.461 1 85.38 32 ASP B O 1
ATOM 1598 N N . GLY B 1 33 ? -10.742 6.492 -10.094 1 86.12 33 GLY B N 1
ATOM 1599 C CA . GLY B 1 33 ? -11.141 7.184 -8.883 1 86.12 33 GLY B CA 1
ATOM 1600 C C . GLY B 1 33 ? -12.617 7.047 -8.57 1 86.12 33 GLY B C 1
ATOM 1601 O O . GLY B 1 33 ? -13.117 7.648 -7.617 1 86.12 33 GLY B O 1
ATOM 1602 N N . GLN B 1 34 ? -13.289 6.211 -9.32 1 89.81 34 GLN B N 1
ATOM 1603 C CA . GLN B 1 34 ? -14.734 6.125 -9.195 1 89.81 34 GLN B CA 1
ATOM 1604 C C . GLN B 1 34 ? -15.133 5.117 -8.117 1 89.81 34 GLN B C 1
ATOM 1606 O O . GLN B 1 34 ? -16.234 5.176 -7.582 1 89.81 34 GLN B O 1
ATOM 1611 N N . PHE B 1 35 ? -14.219 4.215 -7.871 1 92.38 35 PHE B N 1
ATOM 1612 C CA . PHE B 1 35 ? -14.547 3.152 -6.926 1 92.38 35 PHE B CA 1
ATOM 1613 C C . PHE B 1 35 ? -13.477 3.037 -5.848 1 92.38 35 PHE B C 1
ATOM 1615 O O . PHE B 1 35 ? -12.336 3.453 -6.055 1 92.38 35 PHE B O 1
ATOM 1622 N N . LEU B 1 36 ? -13.922 2.533 -4.723 1 92.38 36 LEU B N 1
ATOM 1623 C CA . LEU B 1 36 ? -13.047 2.188 -3.604 1 92.38 36 LEU B CA 1
ATOM 1624 C C . LEU B 1 36 ? -13.203 0.716 -3.232 1 92.38 36 LEU B C 1
ATOM 1626 O O . LEU B 1 36 ? -14.32 0.216 -3.104 1 92.38 36 LEU B O 1
ATOM 1630 N N . ALA B 1 37 ? -12.109 0.046 -3.131 1 96.12 37 ALA B N 1
ATOM 1631 C CA . ALA B 1 37 ? -12.102 -1.309 -2.584 1 96.12 37 ALA B CA 1
ATOM 1632 C C . ALA B 1 37 ? -11.492 -1.333 -1.186 1 96.12 37 ALA B C 1
ATOM 1634 O O . ALA B 1 37 ? -10.492 -0.659 -0.925 1 96.12 37 ALA B O 1
ATOM 1635 N N . THR B 1 38 ? -12.102 -2.082 -0.312 1 95.06 38 THR B N 1
ATOM 1636 C CA . THR B 1 38 ? -11.625 -2.211 1.061 1 95.06 38 THR B CA 1
ATOM 1637 C C . THR B 1 38 ? -11.562 -3.68 1.476 1 95.06 38 THR B C 1
ATOM 1639 O O . THR B 1 38 ? -12.352 -4.496 1 1 95.06 38 THR B O 1
ATOM 1642 N N . GLY B 1 39 ? -10.625 -3.998 2.318 1 95.69 39 GLY B N 1
ATOM 1643 C CA . GLY B 1 39 ? -10.469 -5.344 2.844 1 95.69 39 GLY B CA 1
ATOM 1644 C C . GLY B 1 39 ? -9.805 -5.387 4.207 1 95.69 39 GLY B C 1
ATOM 1645 O O . GLY B 1 39 ? -9.133 -4.434 4.598 1 95.69 39 GLY B O 1
ATOM 1646 N N . GLY B 1 40 ? -10.055 -6.535 4.82 1 95.38 40 GLY B N 1
ATOM 1647 C CA . GLY B 1 40 ? -9.453 -6.605 6.145 1 95.38 40 GLY B CA 1
ATOM 1648 C C . GLY B 1 40 ? -9.703 -7.93 6.844 1 95.38 40 GLY B C 1
ATOM 1649 O O . GLY B 1 40 ? -9.664 -8.984 6.215 1 95.38 40 GLY B O 1
ATOM 1650 N N . LYS B 1 41 ? -9.875 -7.809 8.148 1 95.19 41 LYS B N 1
ATOM 1651 C CA . LYS B 1 41 ? -9.867 -8.953 9.055 1 95.19 41 LYS B CA 1
ATOM 1652 C C . LYS B 1 41 ? -11.086 -9.852 8.812 1 95.19 41 LYS B C 1
ATOM 1654 O O . LYS B 1 41 ? -11.023 -11.055 9.047 1 95.19 41 LYS B O 1
ATOM 1659 N N . ASP B 1 42 ? -12.172 -9.367 8.281 1 95 42 ASP B N 1
ATOM 1660 C CA . ASP B 1 42 ? -13.406 -10.125 8.156 1 95 42 ASP B CA 1
ATOM 1661 C C . ASP B 1 42 ? -13.398 -10.977 6.883 1 95 42 ASP B C 1
ATOM 1663 O O . ASP B 1 42 ? -14.414 -11.562 6.512 1 95 42 ASP B O 1
ATOM 1667 N N . LYS B 1 43 ? -12.32 -10.938 6.16 1 97.06 43 LYS B N 1
ATOM 1668 C CA . LYS B 1 43 ? -12.055 -11.828 5.035 1 97.06 43 LYS B CA 1
ATOM 1669 C C . LYS B 1 43 ? -12.805 -11.383 3.787 1 97.06 43 LYS B C 1
ATOM 1671 O O . LYS B 1 43 ? -12.828 -12.102 2.783 1 97.06 43 LYS B O 1
ATOM 1676 N N . THR B 1 44 ? -13.43 -10.219 3.836 1 96 44 THR B N 1
ATOM 1677 C CA . THR B 1 44 ? -14.242 -9.758 2.713 1 96 44 THR B CA 1
ATOM 1678 C C . THR B 1 44 ? -13.641 -8.508 2.084 1 96 44 THR B C 1
ATOM 1680 O O . THR B 1 44 ? -12.914 -7.762 2.746 1 96 44 THR B O 1
ATOM 1683 N N . ILE B 1 45 ? -13.875 -8.398 0.827 1 97.69 45 ILE B N 1
ATOM 1684 C CA . ILE B 1 45 ? -13.602 -7.152 0.12 1 97.69 45 ILE B CA 1
ATOM 1685 C C . ILE B 1 45 ? -14.914 -6.445 -0.205 1 97.69 45 ILE B C 1
ATOM 1687 O O . ILE B 1 45 ? -15.82 -7.043 -0.788 1 97.69 45 ILE B O 1
ATOM 1691 N N . LEU B 1 46 ? -15 -5.223 0.171 1 96.81 46 LEU B N 1
ATOM 1692 C CA . LEU B 1 46 ? -16.172 -4.426 -0.154 1 96.81 46 LEU B CA 1
ATOM 1693 C C . LEU B 1 46 ? -15.859 -3.396 -1.234 1 96.81 46 LEU B C 1
ATOM 1695 O O . LEU B 1 46 ? -14.75 -2.852 -1.268 1 96.81 46 LEU B O 1
ATOM 1699 N N . LEU B 1 47 ? -16.828 -3.174 -2.041 1 96.31 47 LEU B N 1
ATOM 1700 C CA . LEU B 1 47 ? -16.719 -2.219 -3.139 1 96.31 47 LEU B CA 1
ATOM 1701 C C . LEU B 1 47 ? -17.703 -1.062 -2.953 1 96.31 47 LEU B C 1
ATOM 1703 O O . LEU B 1 47 ? -18.906 -1.279 -2.803 1 96.31 47 LEU B O 1
ATOM 1707 N N . PHE B 1 48 ? -17.156 0.155 -3.074 1 93.94 48 PHE B N 1
ATOM 1708 C CA . PHE B 1 48 ? -17.984 1.335 -2.867 1 93.94 48 PHE B CA 1
ATOM 1709 C C . PHE B 1 48 ? -17.859 2.297 -4.043 1 93.94 48 PHE B C 1
ATOM 1711 O O . PHE B 1 48 ? -16.781 2.42 -4.641 1 93.94 48 PHE B O 1
ATOM 1718 N N . GLN B 1 49 ? -18.938 2.984 -4.316 1 91.31 49 GLN B N 1
ATOM 1719 C CA . GLN B 1 49 ? -18.844 4.18 -5.148 1 91.31 49 GLN B CA 1
ATOM 1720 C C . GLN B 1 49 ? -18.234 5.348 -4.379 1 91.31 49 GLN B C 1
ATOM 1722 O O . GLN B 1 49 ? -18.516 5.523 -3.191 1 91.31 49 GLN B O 1
ATOM 1727 N N . VAL B 1 50 ? -17.5 6.086 -5 1 86 50 VAL B N 1
ATOM 1728 C CA . VAL B 1 50 ? -16.797 7.168 -4.32 1 86 50 VAL B CA 1
ATOM 1729 C C . VAL B 1 50 ? -17.688 8.406 -4.258 1 86 50 VAL B C 1
ATOM 1731 O O . VAL B 1 50 ? -17.641 9.164 -3.289 1 86 50 VAL B O 1
ATOM 1734 N N . TYR B 1 51 ? -18.469 8.57 -5.234 1 82.75 51 TYR B N 1
ATOM 1735 C CA . TYR B 1 51 ? -19.266 9.789 -5.312 1 82.75 51 TYR B CA 1
ATOM 1736 C C . TYR B 1 51 ? -20.719 9.508 -5 1 82.75 51 TYR B C 1
ATOM 1738 O O . TYR B 1 51 ? -21.172 8.359 -5.07 1 82.75 51 TYR B O 1
ATOM 1746 N N . GLY B 1 52 ? -21.422 10.602 -4.57 1 82.62 52 GLY B N 1
ATOM 1747 C CA . GLY B 1 52 ? -22.812 10.461 -4.176 1 82.62 52 GLY B CA 1
ATOM 1748 C C . GLY B 1 52 ? -22.984 9.906 -2.775 1 82.62 52 GLY B C 1
ATOM 1749 O O . GLY B 1 52 ? -22.422 10.445 -1.818 1 82.62 52 GLY B O 1
ATOM 1750 N N . GLU B 1 53 ? -23.75 8.859 -2.67 1 81.75 53 GLU B N 1
ATOM 1751 C CA . GLU B 1 53 ? -24.031 8.289 -1.355 1 81.75 53 GLU B CA 1
ATOM 1752 C C . GLU B 1 53 ? -23.016 7.207 -0.994 1 81.75 53 GLU B C 1
ATOM 1754 O O . GLU B 1 53 ? -23.125 6.566 0.055 1 81.75 53 GLU B O 1
ATOM 1759 N N . CYS B 1 54 ? -22.016 7.043 -1.81 1 85.75 54 CYS B N 1
ATOM 1760 C CA . CYS B 1 54 ? -20.969 6.051 -1.59 1 85.75 54 CYS B CA 1
ATOM 1761 C C . CYS B 1 54 ? -21.578 4.668 -1.354 1 85.75 54 CYS B C 1
ATOM 1763 O O . CYS B 1 54 ? -21.234 4 -0.375 1 85.75 54 CYS B O 1
ATOM 1765 N N . LEU B 1 55 ? -22.344 4.223 -2.238 1 89.94 55 LEU B N 1
ATOM 1766 C CA . LEU B 1 55 ? -23.078 2.959 -2.135 1 89.94 55 LEU B CA 1
ATOM 1767 C C . LEU B 1 55 ? -22.109 1.775 -2.188 1 89.94 55 LEU B C 1
ATOM 1769 O O . LEU B 1 55 ? -21.188 1.756 -3 1 89.94 55 LEU B O 1
ATOM 1773 N N . ASN B 1 56 ? -22.375 0.904 -1.247 1 92.38 56 ASN B N 1
ATOM 1774 C CA . ASN B 1 56 ? -21.766 -0.406 -1.403 1 92.38 56 ASN B CA 1
ATOM 1775 C C . ASN B 1 56 ? -22.375 -1.188 -2.557 1 92.38 56 ASN B C 1
ATOM 1777 O O . ASN B 1 56 ? -23.531 -1.63 -2.465 1 92.38 56 ASN B O 1
ATOM 1781 N N . PHE B 1 57 ? -21.547 -1.388 -3.615 1 94.44 57 PHE B N 1
ATOM 1782 C CA . PHE B 1 57 ? -22.172 -2.018 -4.773 1 94.44 57 PHE B CA 1
ATOM 1783 C C . PHE B 1 57 ? -21.688 -3.457 -4.93 1 94.44 57 PHE B C 1
ATOM 1785 O O . PHE B 1 57 ? -22.078 -4.145 -5.879 1 94.44 57 PHE B O 1
ATOM 1792 N N . GLY B 1 58 ? -20.906 -3.93 -4.012 1 95.44 58 GLY B N 1
ATOM 1793 C CA . GLY B 1 58 ? -20.438 -5.301 -4.168 1 95.44 58 GLY B CA 1
ATOM 1794 C C . GLY B 1 58 ? -19.719 -5.824 -2.945 1 95.44 58 GLY B C 1
ATOM 1795 O O . GLY B 1 58 ? -19.031 -5.066 -2.246 1 95.44 58 GLY B O 1
ATOM 1796 N N . VAL B 1 59 ? -19.859 -7.074 -2.713 1 96.56 59 VAL B N 1
ATOM 1797 C CA . VAL B 1 59 ? -19.156 -7.852 -1.705 1 96.56 59 VAL B CA 1
ATOM 1798 C C . VAL B 1 59 ? -18.438 -9.031 -2.367 1 96.56 59 VAL B C 1
ATOM 1800 O O . VAL B 1 59 ? -19.078 -9.836 -3.051 1 96.56 59 VAL B O 1
ATOM 1803 N N . LEU B 1 60 ? -17.172 -9.008 -2.211 1 97.88 60 LEU B N 1
ATOM 1804 C CA . LEU B 1 60 ? -16.375 -10.117 -2.746 1 97.88 60 LEU B CA 1
ATOM 1805 C C . LEU B 1 60 ? -15.938 -11.062 -1.632 1 97.88 60 LEU B C 1
ATOM 1807 O O . LEU B 1 60 ? -15.188 -10.672 -0.735 1 97.88 60 LEU B O 1
ATOM 1811 N N . GLU B 1 61 ? -16.422 -12.273 -1.773 1 97.44 61 GLU B N 1
ATOM 1812 C CA . GLU B 1 61 ? -16.156 -13.289 -0.761 1 97.44 61 GLU B CA 1
ATOM 1813 C C . GLU B 1 61 ? -15.398 -14.477 -1.357 1 97.44 61 GLU B C 1
ATOM 1815 O O . GLU B 1 61 ? -15.727 -14.93 -2.457 1 97.44 61 GLU B O 1
ATOM 1820 N N . GLY B 1 62 ? -14.414 -14.883 -0.618 1 97.25 62 GLY B N 1
ATOM 1821 C CA . GLY B 1 62 ? -13.656 -16.047 -1.061 1 97.25 62 GLY B CA 1
ATOM 1822 C C . GLY B 1 62 ? -12.484 -16.375 -0.157 1 97.25 62 GLY B C 1
ATOM 1823 O O . GLY B 1 62 ? -12.227 -17.531 0.139 1 97.25 62 GLY B O 1
ATOM 1824 N N . HIS B 1 63 ? -11.781 -15.375 0.317 1 98.19 63 HIS B N 1
ATOM 1825 C CA . HIS B 1 63 ? -10.68 -15.594 1.25 1 98.19 63 HIS B CA 1
ATOM 1826 C C . HIS B 1 63 ? -11.18 -16.219 2.549 1 98.19 63 HIS B C 1
ATOM 1828 O O . HIS B 1 63 ? -12.312 -15.977 2.967 1 98.19 63 HIS B O 1
ATOM 1834 N N . LYS B 1 64 ? -10.312 -16.922 3.191 1 98.38 64 LYS B N 1
ATOM 1835 C CA . LYS B 1 64 ? -10.688 -17.641 4.41 1 98.38 64 LYS B CA 1
ATOM 1836 C C . LYS B 1 64 ? -10.039 -17 5.637 1 98.38 64 LYS B C 1
ATOM 1838 O O . LYS B 1 64 ? -10.172 -17.516 6.75 1 98.38 64 LYS B O 1
ATOM 1843 N N . ASN B 1 65 ? -9.32 -16.047 5.469 1 98.44 65 ASN B N 1
ATOM 1844 C CA . ASN B 1 65 ? -8.695 -15.234 6.508 1 98.44 65 ASN B CA 1
ATOM 1845 C C . ASN B 1 65 ? -8.516 -13.789 6.051 1 98.44 65 ASN B C 1
ATOM 1847 O O . ASN B 1 65 ? -9.008 -13.398 4.988 1 98.44 65 ASN B O 1
ATOM 1851 N N . ALA B 1 66 ? -7.895 -12.977 6.867 1 97.62 66 ALA B N 1
ATOM 1852 C CA . ALA B 1 66 ? -7.797 -11.531 6.68 1 97.62 66 ALA B CA 1
ATOM 1853 C C . ALA B 1 66 ? -7.238 -11.188 5.305 1 97.62 66 ALA B C 1
ATOM 1855 O O . ALA B 1 66 ? -6.301 -11.836 4.832 1 97.62 66 ALA B O 1
ATOM 1856 N N . VAL B 1 67 ? -7.836 -10.219 4.652 1 98 67 VAL B N 1
ATOM 1857 C CA . VAL B 1 67 ? -7.281 -9.594 3.459 1 98 67 VAL B CA 1
ATOM 1858 C C . VAL B 1 67 ? -6.238 -8.547 3.857 1 98 67 VAL B C 1
ATOM 1860 O O . VAL B 1 67 ? -6.559 -7.57 4.539 1 98 67 VAL B O 1
ATOM 1863 N N . LEU B 1 68 ? -5.062 -8.695 3.34 1 96.81 68 LEU B N 1
ATOM 1864 C CA . LEU B 1 68 ? -3.967 -7.891 3.867 1 96.81 68 LEU B CA 1
ATOM 1865 C C . LEU B 1 68 ? -3.609 -6.762 2.906 1 96.81 68 LEU B C 1
ATOM 1867 O O . LEU B 1 68 ? -3.158 -5.695 3.334 1 96.81 68 LEU B O 1
ATOM 1871 N N . GLU B 1 69 ? -3.719 -7.008 1.63 1 95.88 69 GLU B N 1
ATOM 1872 C CA . GLU B 1 69 ? -3.416 -6.031 0.587 1 95.88 69 GLU B CA 1
ATOM 1873 C C . GLU B 1 69 ? -4.312 -6.23 -0.631 1 95.88 69 GLU B C 1
ATOM 1875 O O . GLU B 1 69 ? -4.789 -7.336 -0.885 1 95.88 69 GLU B O 1
ATOM 1880 N N . LEU B 1 70 ? -4.625 -5.16 -1.354 1 95.44 70 LEU B N 1
ATOM 1881 C CA . LEU B 1 70 ? -5.391 -5.285 -2.588 1 95.44 70 LEU B CA 1
ATOM 1882 C C . LEU B 1 70 ? -4.988 -4.207 -3.588 1 95.44 70 LEU B C 1
ATOM 1884 O O . LEU B 1 70 ? -4.551 -3.121 -3.195 1 95.44 70 LEU B O 1
ATOM 1888 N N . HIS B 1 71 ? -5.086 -4.531 -4.828 1 93.12 71 HIS B N 1
ATOM 1889 C CA . HIS B 1 71 ? -4.746 -3.637 -5.93 1 93.12 71 HIS B CA 1
ATOM 1890 C C . HIS B 1 71 ? -5.727 -3.789 -7.086 1 93.12 71 HIS B C 1
ATOM 1892 O O . HIS B 1 71 ? -6.125 -4.906 -7.426 1 93.12 71 HIS B O 1
ATOM 1898 N N . TRP B 1 72 ? -5.984 -2.615 -7.68 1 91.38 72 TRP B N 1
ATOM 1899 C CA . TRP B 1 72 ? -6.738 -2.629 -8.93 1 91.38 72 TRP B CA 1
ATOM 1900 C C . TRP B 1 72 ? -5.812 -2.857 -10.117 1 91.38 72 TRP B C 1
ATOM 1902 O O . TRP B 1 72 ? -4.633 -2.496 -10.078 1 91.38 72 TRP B O 1
ATOM 1912 N N . ASP B 1 73 ? -6.422 -3.43 -11.102 1 88.62 73 ASP B N 1
ATOM 1913 C CA . ASP B 1 73 ? -5.691 -3.375 -12.367 1 88.62 73 ASP B CA 1
ATOM 1914 C C . ASP B 1 73 ? -5.809 -1.997 -13.016 1 88.62 73 ASP B C 1
ATOM 1916 O O . ASP B 1 73 ? -6.508 -1.123 -12.5 1 88.62 73 ASP B O 1
ATOM 1920 N N . ALA B 1 74 ? -5.16 -1.882 -14.07 1 82.81 74 ALA B N 1
ATOM 1921 C CA . ALA B 1 74 ? -5.059 -0.567 -14.703 1 82.81 74 ALA B CA 1
ATOM 1922 C C . ALA B 1 74 ? -6.406 -0.112 -15.25 1 82.81 74 ALA B C 1
ATOM 1924 O O . ALA B 1 74 ? -6.652 1.087 -15.391 1 82.81 74 ALA B O 1
ATOM 1925 N N . THR B 1 75 ? -7.309 -1.013 -15.516 1 84.62 75 THR B N 1
ATOM 1926 C CA . THR B 1 75 ? -8.578 -0.668 -16.156 1 84.62 75 THR B CA 1
ATOM 1927 C C . THR B 1 75 ? -9.68 -0.508 -15.109 1 84.62 75 THR B C 1
ATOM 1929 O O . THR B 1 75 ? -10.727 0.072 -15.383 1 84.62 75 THR B O 1
ATOM 1932 N N . GLY B 1 76 ? -9.453 -1.097 -14.023 1 90.69 76 GLY B N 1
ATOM 1933 C CA . GLY B 1 76 ? -10.477 -1.086 -12.992 1 90.69 76 GLY B CA 1
ATOM 1934 C C . GLY B 1 76 ? -11.422 -2.271 -13.07 1 90.69 76 GLY B C 1
ATOM 1935 O O . GLY B 1 76 ? -12.375 -2.363 -12.297 1 90.69 76 GLY B O 1
ATOM 1936 N N . GLY B 1 77 ? -11.125 -3.15 -13.93 1 92.56 77 GLY B N 1
ATOM 1937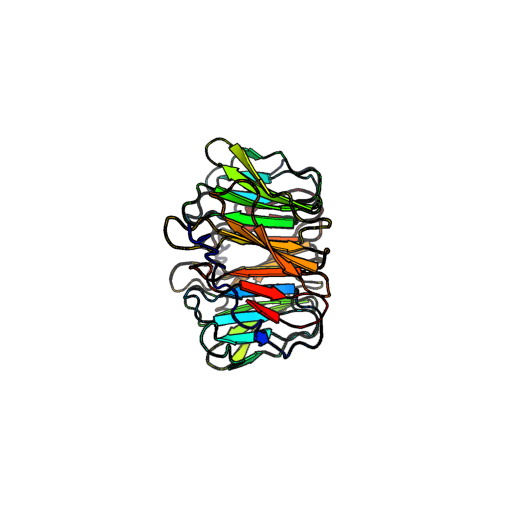 C CA . GLY B 1 77 ? -11.992 -4.305 -14.102 1 92.56 77 GLY B CA 1
ATOM 1938 C C . GLY B 1 77 ? -11.633 -5.465 -13.195 1 92.56 77 GLY B C 1
ATOM 1939 O O . GLY B 1 77 ? -12.484 -6.312 -12.898 1 92.56 77 GLY B O 1
ATOM 1940 N N . LEU B 1 78 ? -10.406 -5.516 -12.75 1 93.44 78 LEU B N 1
ATOM 1941 C CA . LEU B 1 78 ? -9.945 -6.594 -11.883 1 93.44 78 LEU B CA 1
ATOM 1942 C C . LEU B 1 78 ? -9.383 -6.039 -10.578 1 93.44 78 LEU B C 1
ATOM 1944 O O . LEU B 1 78 ? -8.836 -4.934 -10.547 1 93.44 78 LEU B O 1
ATOM 1948 N N . LEU B 1 79 ? -9.547 -6.832 -9.57 1 95.06 79 LEU B N 1
ATOM 1949 C CA . LEU B 1 79 ? -8.922 -6.582 -8.273 1 95.06 79 LEU B CA 1
ATOM 1950 C C . LEU B 1 79 ? -8.055 -7.762 -7.852 1 95.06 79 LEU B C 1
ATOM 1952 O O . LEU B 1 79 ? -8.453 -8.914 -8 1 95.06 79 LEU B O 1
ATOM 1956 N N . TYR B 1 80 ? -6.91 -7.418 -7.355 1 94.88 80 TYR B N 1
ATOM 1957 C CA . TYR B 1 80 ? -5.996 -8.414 -6.809 1 94.88 80 TYR B CA 1
ATOM 1958 C C . TYR B 1 80 ? -5.922 -8.312 -5.289 1 94.88 80 TYR B C 1
ATOM 1960 O O . TYR B 1 80 ? -5.91 -7.207 -4.738 1 94.88 80 TYR B O 1
ATOM 1968 N N . SER B 1 81 ? -5.863 -9.445 -4.645 1 97.62 81 SER B N 1
ATOM 1969 C CA . SER B 1 81 ? -5.758 -9.422 -3.191 1 97.62 81 SER B CA 1
ATOM 1970 C C . SER B 1 81 ? -4.852 -10.539 -2.686 1 97.62 81 SER B C 1
ATOM 1972 O O . SER B 1 81 ? -4.602 -11.516 -3.398 1 97.62 81 SER B O 1
ATOM 1974 N N . CYS B 1 82 ? -4.328 -10.352 -1.528 1 98.12 82 CYS B N 1
ATOM 1975 C CA . CYS B 1 82 ? -3.637 -11.414 -0.808 1 98.12 82 CYS B CA 1
ATOM 1976 C C . CYS B 1 82 ? -4.137 -11.516 0.628 1 98.12 82 CYS B C 1
ATOM 1978 O O . CYS B 1 82 ? -4.715 -10.562 1.157 1 98.12 82 CYS B O 1
ATOM 1980 N N . SER B 1 83 ? -3.818 -12.656 1.226 1 98.62 83 SER B N 1
ATOM 1981 C CA . SER B 1 83 ? -4.523 -12.953 2.469 1 98.62 83 SER B CA 1
ATOM 1982 C C . SER B 1 83 ? -3.656 -13.773 3.414 1 98.62 83 SER B C 1
ATOM 1984 O O . SER B 1 83 ? -2.709 -14.438 2.979 1 98.62 83 SER B O 1
ATOM 1986 N N . ALA B 1 84 ? -4.062 -13.711 4.613 1 98.38 84 ALA B N 1
ATOM 1987 C CA . ALA B 1 84 ? -3.477 -14.555 5.648 1 98.38 84 ALA B CA 1
ATOM 1988 C C . ALA B 1 84 ? -3.904 -16.016 5.473 1 98.38 84 ALA B C 1
ATOM 1990 O O . ALA B 1 84 ? -3.367 -16.906 6.129 1 98.38 84 ALA B O 1
ATOM 1991 N N . ASP B 1 85 ? -4.742 -16.328 4.566 1 98.38 85 ASP B N 1
ATOM 1992 C CA . ASP B 1 85 ? -5.203 -17.688 4.34 1 98.38 85 ASP B CA 1
ATOM 1993 C C . ASP B 1 85 ? -4.258 -18.438 3.404 1 98.38 85 ASP B C 1
ATOM 1995 O O . ASP B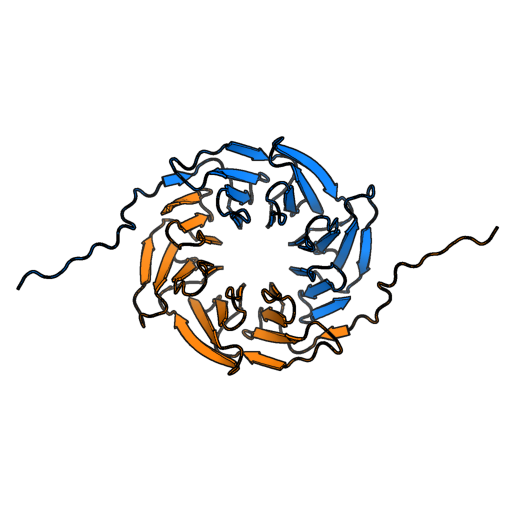 1 85 ? -4.621 -19.484 2.859 1 98.38 85 ASP B O 1
ATOM 1999 N N . HIS B 1 86 ? -3.176 -17.797 3.131 1 98.38 86 HIS B N 1
ATOM 2000 C CA . HIS B 1 86 ? -2.09 -18.391 2.355 1 98.38 86 HIS B CA 1
ATOM 2001 C C . HIS B 1 86 ? -2.367 -18.297 0.859 1 98.38 86 HIS B C 1
ATOM 2003 O O . HIS B 1 86 ? -1.697 -18.953 0.057 1 98.38 86 HIS B O 1
ATOM 2009 N N . THR B 1 87 ? -3.361 -17.453 0.47 1 97.25 87 THR B N 1
ATOM 2010 C CA . THR B 1 87 ? -3.67 -17.359 -0.952 1 97.25 87 THR B CA 1
ATOM 2011 C C . THR B 1 87 ? -3.691 -15.898 -1.397 1 97.25 87 THR B C 1
ATOM 2013 O O . THR B 1 87 ? -3.785 -14.992 -0.568 1 97.25 87 THR B O 1
ATOM 2016 N N . ALA B 1 88 ? -3.512 -15.789 -2.68 1 97 88 ALA B N 1
ATOM 2017 C CA . ALA B 1 88 ? -3.92 -14.578 -3.389 1 97 88 ALA B CA 1
ATOM 2018 C C . ALA B 1 88 ? -5.09 -14.859 -4.328 1 97 88 ALA B C 1
ATOM 2020 O O . ALA B 1 88 ? -5.453 -16.016 -4.543 1 97 88 ALA B O 1
ATOM 2021 N N . ALA B 1 89 ? -5.691 -13.742 -4.789 1 96.75 89 ALA B N 1
ATOM 2022 C CA . ALA B 1 89 ? -6.871 -13.945 -5.621 1 96.75 89 ALA B CA 1
ATOM 2023 C C . ALA B 1 89 ? -7.023 -12.82 -6.641 1 96.75 89 ALA B C 1
ATOM 2025 O O . ALA B 1 89 ? -6.508 -11.719 -6.441 1 96.75 89 ALA B O 1
ATOM 2026 N N . ILE B 1 90 ? -7.688 -13.156 -7.652 1 95.06 90 ILE B N 1
ATOM 2027 C CA . ILE B 1 90 ? -8.109 -12.203 -8.672 1 95.06 90 ILE B CA 1
ATOM 2028 C C . ILE B 1 90 ? -9.633 -12.156 -8.727 1 95.06 90 ILE B C 1
ATOM 2030 O O . ILE B 1 90 ? -10.297 -13.195 -8.781 1 95.06 90 ILE B O 1
ATOM 2034 N N . TRP B 1 91 ? -10.141 -11.008 -8.797 1 96.94 91 TRP B N 1
ATOM 2035 C CA . TRP B 1 91 ? -11.586 -10.797 -8.742 1 96.94 91 TRP B CA 1
ATOM 2036 C C . TRP B 1 91 ? -12.07 -10.016 -9.969 1 96.94 91 TRP B C 1
ATOM 2038 O O . TRP B 1 91 ? -11.43 -9.055 -10.391 1 96.94 91 TRP B O 1
ATOM 2048 N N . ASP B 1 92 ? -13.156 -10.445 -10.5 1 96.38 92 ASP B N 1
ATOM 2049 C CA . ASP B 1 92 ? -13.883 -9.656 -11.492 1 96.38 92 ASP B CA 1
ATOM 2050 C C . ASP B 1 92 ? -14.836 -8.68 -10.812 1 96.38 92 ASP B C 1
ATOM 2052 O O . ASP B 1 92 ? -15.773 -9.086 -10.117 1 96.38 92 ASP B O 1
ATOM 2056 N N . VAL B 1 93 ? -14.641 -7.465 -11.008 1 96.62 93 VAL B N 1
ATOM 2057 C CA . VAL B 1 93 ? -15.383 -6.441 -10.281 1 96.62 93 VAL B CA 1
ATOM 2058 C C . VAL B 1 93 ? -16.797 -6.336 -10.844 1 96.62 93 VAL B C 1
ATOM 2060 O O . VAL B 1 93 ? -17.766 -6.168 -10.094 1 96.62 93 VAL B O 1
ATOM 2063 N N . GLU B 1 94 ? -16.859 -6.379 -12.109 1 95.69 94 GLU B N 1
ATOM 2064 C CA . GLU B 1 94 ? -18.156 -6.262 -12.766 1 95.69 94 GLU B CA 1
ATOM 2065 C C . GLU B 1 94 ? -19.094 -7.387 -12.328 1 95.69 94 GLU B C 1
ATOM 2067 O O . GLU B 1 94 ? -20.25 -7.137 -11.953 1 95.69 94 GLU B O 1
ATOM 2072 N N . TYR B 1 95 ? -18.609 -8.586 -12.336 1 96.81 95 TYR B N 1
ATOM 2073 C CA . TYR B 1 95 ? -19.438 -9.742 -12.008 1 96.81 95 TYR B CA 1
ATOM 2074 C C . TYR B 1 95 ? -19.344 -10.078 -10.523 1 96.81 95 TYR B C 1
ATOM 2076 O O . TYR B 1 95 ? -20.047 -10.969 -10.031 1 96.81 95 TYR B O 1
ATOM 2084 N N . ARG B 1 96 ? -18.5 -9.406 -9.812 1 96.88 96 ARG B N 1
ATOM 2085 C CA . ARG B 1 96 ? -18.344 -9.523 -8.359 1 96.88 96 ARG B CA 1
ATOM 2086 C C . ARG B 1 96 ? -18.047 -10.961 -7.957 1 96.88 96 ARG B C 1
ATOM 2088 O O . ARG B 1 96 ? -18.688 -11.5 -7.055 1 96.88 96 ARG B O 1
ATOM 2095 N N . LYS B 1 97 ? -17.016 -11.477 -8.562 1 97.19 97 LYS B N 1
ATOM 2096 C CA . LYS B 1 97 ? -16.672 -12.859 -8.25 1 97.19 97 LYS B CA 1
ATOM 2097 C C . LYS B 1 97 ? -15.156 -13.078 -8.344 1 97.19 97 LYS B C 1
ATOM 2099 O O . LYS B 1 97 ? -14.469 -12.391 -9.094 1 97.19 97 LYS B O 1
ATOM 2104 N N . ARG B 1 98 ? -14.758 -14.07 -7.613 1 97.06 98 ARG B N 1
ATOM 2105 C CA . ARG B 1 98 ? -13.383 -14.523 -7.734 1 97.06 98 ARG B CA 1
ATOM 2106 C C . ARG B 1 98 ? -13.172 -15.305 -9.023 1 97.06 98 ARG B C 1
ATOM 2108 O O . ARG B 1 98 ? -13.852 -16.297 -9.266 1 97.06 98 ARG B O 1
ATOM 2115 N N . ILE B 1 99 ? -12.242 -14.859 -9.797 1 94.38 99 ILE B N 1
ATOM 2116 C CA . ILE B 1 99 ? -12.055 -15.555 -11.07 1 94.38 99 ILE B CA 1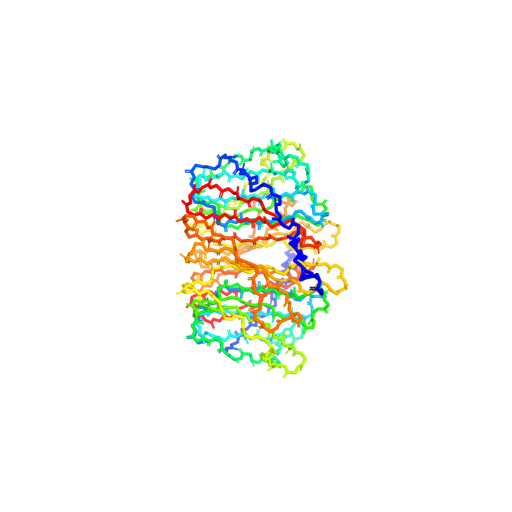
ATOM 2117 C C . ILE B 1 99 ? -10.797 -16.422 -11.008 1 94.38 99 ILE B C 1
ATOM 2119 O O . ILE B 1 99 ? -10.633 -17.344 -11.805 1 94.38 99 ILE B O 1
ATOM 2123 N N . LYS B 1 100 ? -9.883 -16.141 -10.062 1 93.81 100 LYS B N 1
ATOM 2124 C CA . LYS B 1 100 ? -8.719 -16.984 -9.812 1 93.81 100 LYS B CA 1
ATOM 2125 C C . LYS B 1 100 ? -8.406 -17.062 -8.32 1 93.81 100 LYS B C 1
ATOM 2127 O O . LYS B 1 100 ? -8.469 -16.047 -7.621 1 93.81 100 LYS B O 1
ATOM 2132 N N . ASN B 1 101 ? -8.172 -18.234 -7.871 1 95.5 101 ASN B N 1
ATOM 2133 C CA . ASN B 1 101 ? -7.578 -18.5 -6.57 1 95.5 101 ASN B CA 1
ATOM 2134 C C . ASN B 1 101 ? -6.133 -18.969 -6.703 1 95.5 101 ASN B C 1
ATOM 2136 O O . ASN B 1 101 ? -5.883 -20.078 -7.191 1 95.5 101 ASN B O 1
ATOM 2140 N N . LEU B 1 102 ? -5.273 -18.172 -6.363 1 94.44 102 LEU B N 1
ATOM 2141 C CA . LEU B 1 102 ? -3.855 -18.484 -6.516 1 94.44 102 LEU B CA 1
ATOM 2142 C C . LEU B 1 102 ? -3.311 -19.156 -5.266 1 94.44 102 LEU B C 1
ATOM 2144 O O . LEU B 1 102 ? -2.852 -18.484 -4.336 1 94.44 102 LEU B O 1
ATOM 2148 N N . ASN B 1 103 ? -3.396 -20.438 -5.395 1 93.94 103 ASN B N 1
ATOM 2149 C CA . ASN B 1 103 ? -2.977 -21.312 -4.301 1 93.94 103 ASN B CA 1
ATOM 2150 C C . ASN B 1 103 ? -1.587 -21.891 -4.551 1 93.94 103 ASN B C 1
ATOM 2152 O O . ASN B 1 103 ? -1.358 -22.562 -5.562 1 93.94 103 ASN B O 1
ATOM 2156 N N . GLY B 1 104 ? -0.641 -21.469 -3.725 1 93.69 104 GLY B N 1
ATOM 2157 C CA . GLY B 1 104 ? 0.711 -21.969 -3.904 1 93.69 104 GLY B CA 1
ATOM 2158 C C . GLY B 1 104 ? 1.605 -21.719 -2.705 1 93.69 104 GLY B C 1
ATOM 2159 O O . GLY B 1 104 ? 2.592 -22.422 -2.498 1 93.69 104 GLY B O 1
ATOM 2160 N N . HIS B 1 105 ? 1.238 -20.75 -1.99 1 96.38 105 HIS B N 1
ATOM 2161 C CA . HIS B 1 105 ? 1.995 -20.453 -0.779 1 96.38 105 HIS B CA 1
ATOM 2162 C C . HIS B 1 105 ? 1.562 -21.359 0.375 1 96.38 105 HIS B C 1
ATOM 2164 O O . HIS B 1 105 ? 0.416 -21.812 0.419 1 96.38 105 HIS B O 1
ATOM 2170 N N . SER B 1 106 ? 2.477 -21.609 1.267 1 97.62 106 SER B N 1
ATOM 2171 C CA . SER B 1 106 ? 2.166 -22.484 2.396 1 97.62 106 SER B CA 1
ATOM 2172 C C . SER B 1 106 ? 1.938 -21.672 3.67 1 97.62 106 SER B C 1
ATOM 2174 O O . SER B 1 106 ? 1.567 -22.219 4.707 1 97.62 106 SER B O 1
ATOM 2176 N N . GLU B 1 107 ? 2.178 -20.375 3.635 1 98.38 107 GLU B N 1
ATOM 2177 C CA . GLU B 1 107 ? 1.994 -19.484 4.77 1 98.38 107 GLU B CA 1
ATOM 2178 C C . GLU B 1 107 ? 1.337 -18.172 4.336 1 98.38 107 GLU B C 1
ATOM 2180 O O . GLU B 1 107 ? 0.93 -18.031 3.184 1 98.38 107 GLU B O 1
ATOM 2185 N N . ILE B 1 108 ? 1.229 -17.266 5.277 1 98.19 108 ILE B N 1
ATOM 2186 C CA . ILE B 1 108 ? 0.557 -15.992 5.07 1 98.19 108 ILE B CA 1
ATOM 2187 C C . ILE B 1 108 ? 1.159 -15.281 3.859 1 98.19 108 ILE B C 1
ATOM 2189 O O . ILE B 1 108 ? 2.383 -15.203 3.723 1 98.19 108 ILE B O 1
ATOM 2193 N N . VAL B 1 109 ? 0.294 -14.875 2.947 1 98.19 109 VAL B N 1
ATOM 2194 C CA . VAL B 1 109 ? 0.707 -13.992 1.862 1 98.19 109 VAL B CA 1
ATOM 2195 C C . VAL B 1 109 ? 0.56 -12.539 2.297 1 98.19 109 VAL B C 1
ATOM 2197 O O . VAL B 1 109 ? -0.553 -12.008 2.361 1 98.19 109 VAL B O 1
ATOM 2200 N N . ASN B 1 110 ? 1.673 -11.875 2.467 1 96.94 110 ASN B N 1
ATOM 2201 C CA . ASN B 1 110 ? 1.707 -10.547 3.068 1 96.94 110 ASN B CA 1
ATOM 2202 C C . ASN B 1 110 ? 1.475 -9.461 2.027 1 96.94 110 ASN B C 1
ATOM 2204 O O . ASN B 1 110 ? 0.968 -8.383 2.352 1 96.94 110 ASN B O 1
ATOM 2208 N N . SER B 1 111 ? 1.928 -9.789 0.855 1 96.19 111 SER B N 1
ATOM 2209 C CA . SER B 1 111 ? 1.905 -8.742 -0.166 1 96.19 111 SER B CA 1
ATOM 2210 C C . SER B 1 111 ? 1.639 -9.328 -1.549 1 96.19 111 SER B C 1
ATOM 2212 O O . SER B 1 111 ? 2.01 -10.469 -1.826 1 96.19 111 SER B O 1
ATOM 2214 N N . CYS B 1 112 ? 0.973 -8.484 -2.359 1 95.31 112 CYS B N 1
ATOM 2215 C CA . CYS B 1 112 ? 0.766 -8.789 -3.771 1 95.31 112 CYS B CA 1
ATOM 2216 C C . CYS B 1 112 ? 0.874 -7.527 -4.621 1 95.31 112 CYS B C 1
ATOM 2218 O O . CYS B 1 112 ? 0.646 -6.422 -4.125 1 95.31 112 CYS B O 1
ATOM 2220 N N . TYR B 1 113 ? 1.28 -7.777 -5.871 1 92.5 113 TYR B N 1
ATOM 2221 C CA . TYR B 1 113 ? 1.433 -6.633 -6.762 1 92.5 113 TYR B CA 1
ATOM 2222 C C . TYR B 1 113 ? 1.24 -7.043 -8.219 1 92.5 113 TYR B C 1
ATOM 2224 O O . TYR B 1 113 ? 1.946 -7.922 -8.719 1 92.5 113 TYR B O 1
ATOM 2232 N N . PRO B 1 114 ? 0.266 -6.375 -8.789 1 88.44 114 PRO B N 1
ATOM 2233 C CA . PRO B 1 114 ? 0.111 -6.637 -10.219 1 88.44 114 PRO B CA 1
ATOM 2234 C C . PRO B 1 114 ? 1.139 -5.891 -11.07 1 88.44 114 PRO B C 1
ATOM 2236 O O . PRO B 1 114 ? 1.506 -4.758 -10.75 1 88.44 114 PRO B O 1
ATOM 2239 N N . ALA B 1 115 ? 1.801 -6.59 -11.992 1 77 115 ALA B N 1
ATOM 2240 C CA . ALA B 1 115 ? 2.582 -5.855 -12.984 1 77 115 ALA B CA 1
ATOM 2241 C C . ALA B 1 115 ? 1.687 -4.957 -13.836 1 77 115 ALA B C 1
ATOM 2243 O O . ALA B 1 115 ? 0.722 -5.426 -14.445 1 77 115 ALA B O 1
ATOM 2244 N N . ARG B 1 116 ? 1.571 -3.756 -13.312 1 62.72 116 ARG B N 1
ATOM 2245 C CA . ARG B 1 116 ? 0.621 -2.816 -13.898 1 62.72 116 ARG B CA 1
ATOM 2246 C C . ARG B 1 116 ? 0.999 -2.482 -15.336 1 62.72 116 ARG B C 1
ATOM 2248 O O . ARG B 1 116 ? 1.807 -1.584 -15.578 1 62.72 116 ARG B O 1
ATOM 2255 N N . LYS B 1 117 ? 1.291 -3.559 -16.109 1 54.38 117 LYS B N 1
ATOM 2256 C CA . LYS B 1 117 ? 1.528 -3.123 -17.484 1 54.38 117 LYS B CA 1
ATOM 2257 C C . LYS B 1 117 ? 0.36 -2.295 -18 1 54.38 117 LYS B C 1
ATOM 2259 O O . LYS B 1 117 ? -0.75 -2.369 -17.469 1 54.38 117 LYS B O 1
ATOM 2264 N N . VAL B 1 118 ? 0.651 -1.564 -18.969 1 45.66 118 VAL B N 1
ATOM 2265 C CA . VAL B 1 118 ? -0.293 -1.216 -20.031 1 45.66 118 VAL B CA 1
ATOM 2266 C C . VAL B 1 118 ? -1.296 -2.352 -20.219 1 45.66 118 VAL B C 1
ATOM 2268 O O . VAL B 1 118 ? -1.039 -3.49 -19.828 1 45.66 118 VAL B O 1
ATOM 2271 N N . VAL B 1 119 ? -2.238 -2.221 -20.797 1 44.91 119 VAL B N 1
ATOM 2272 C CA . VAL B 1 119 ? -3.279 -3.113 -21.297 1 44.91 119 VAL B CA 1
ATOM 2273 C C . VAL B 1 119 ? -2.691 -4.496 -21.562 1 44.91 119 VAL B C 1
ATOM 2275 O O . VAL B 1 119 ? -1.725 -4.633 -22.312 1 44.91 119 VAL B O 1
ATOM 2278 N N . GLY B 1 120 ? -2.979 -5.496 -20.656 1 50.72 120 GLY B N 1
ATOM 2279 C CA . GLY B 1 120 ? -2.73 -6.875 -21.047 1 50.72 120 GLY B CA 1
ATOM 2280 C C . GLY B 1 120 ? -1.74 -7.578 -20.141 1 50.72 120 GLY B C 1
ATOM 2281 O O . GLY B 1 120 ? -1.359 -8.719 -20.391 1 50.72 120 GLY B O 1
ATOM 2282 N N . SER B 1 121 ? -1.175 -6.824 -19.188 1 59.38 121 SER B N 1
ATOM 2283 C CA . SER B 1 121 ? -0.262 -7.609 -18.359 1 59.38 121 SER B CA 1
ATOM 2284 C C . SER B 1 121 ? -1.021 -8.602 -17.484 1 59.38 121 SER B C 1
ATOM 2286 O O . SER B 1 121 ? -2.053 -8.258 -16.906 1 59.38 121 SER B O 1
ATOM 2288 N N . ASN B 1 122 ? -0.666 -9.812 -17.578 1 76.31 122 ASN B N 1
ATOM 2289 C CA . ASN B 1 122 ? -1.277 -10.961 -16.922 1 76.31 122 ASN B CA 1
ATOM 2290 C C . ASN B 1 122 ? -0.39 -11.508 -15.805 1 76.31 122 ASN B C 1
ATOM 2292 O O . ASN B 1 122 ? -0.257 -12.719 -15.648 1 76.31 122 ASN B O 1
ATOM 2296 N N . MET B 1 123 ? 0.285 -10.523 -15.148 1 85.31 123 MET B N 1
ATOM 2297 C CA . MET B 1 123 ? 1.196 -11.031 -14.133 1 85.31 123 MET B CA 1
ATOM 2298 C C . MET B 1 123 ? 0.887 -10.414 -12.773 1 85.31 123 MET B C 1
ATOM 2300 O O . MET B 1 123 ? 0.593 -9.219 -12.672 1 85.31 123 MET B O 1
ATOM 2304 N N . ILE B 1 124 ? 0.949 -11.266 -11.695 1 90.56 124 ILE B N 1
ATOM 2305 C CA . ILE B 1 124 ? 0.889 -10.812 -10.312 1 90.56 124 ILE B CA 1
ATOM 2306 C C . ILE B 1 124 ? 2.018 -11.461 -9.508 1 90.56 124 ILE B C 1
ATOM 2308 O O . ILE B 1 124 ? 2.334 -12.633 -9.703 1 90.56 124 ILE B O 1
ATOM 2312 N N . VAL B 1 125 ? 2.619 -10.648 -8.68 1 93.06 125 VAL B N 1
ATOM 2313 C CA . VAL B 1 125 ? 3.666 -11.156 -7.797 1 93.06 125 VAL B CA 1
ATOM 2314 C C . VAL B 1 125 ? 3.15 -11.211 -6.359 1 93.06 125 VAL B C 1
ATOM 2316 O O . VAL B 1 125 ? 2.426 -10.312 -5.918 1 93.06 125 VAL B O 1
ATOM 2319 N N . THR B 1 126 ? 3.488 -12.258 -5.656 1 95.62 126 THR B N 1
ATOM 2320 C CA . THR B 1 126 ? 3.084 -12.391 -4.258 1 95.62 126 THR B CA 1
ATOM 2321 C C . THR B 1 126 ? 4.293 -12.68 -3.371 1 95.62 126 THR B C 1
ATOM 2323 O O . THR B 1 126 ? 5.258 -13.305 -3.814 1 95.62 126 THR B O 1
ATOM 2326 N N . GLY B 1 127 ? 4.289 -12.195 -2.148 1 96.5 127 GLY B N 1
ATOM 2327 C CA . GLY B 1 127 ? 5.277 -12.453 -1.113 1 96.5 127 GLY B CA 1
ATOM 2328 C C . GLY B 1 127 ? 4.672 -13.031 0.152 1 96.5 127 GLY B C 1
ATOM 2329 O O . GLY B 1 127 ? 3.635 -12.562 0.623 1 96.5 127 GLY B O 1
ATOM 2330 N N . SER B 1 128 ? 5.34 -14.016 0.666 1 97.81 128 SER B N 1
ATOM 2331 C CA . SER B 1 128 ? 4.723 -14.797 1.732 1 97.81 128 SER B CA 1
ATOM 2332 C C . SER B 1 128 ? 5.703 -15.039 2.875 1 97.81 128 SER B C 1
ATOM 2334 O O . SER B 1 128 ? 6.918 -14.992 2.68 1 97.81 128 SER B O 1
ATOM 2336 N N . ASP B 1 129 ? 5.125 -15.328 4.004 1 97.38 129 ASP B N 1
ATOM 2337 C CA . ASP B 1 129 ? 5.879 -15.758 5.18 1 97.38 129 ASP B CA 1
ATOM 2338 C C . ASP B 1 129 ? 6.598 -17.078 4.918 1 97.38 129 ASP B C 1
ATOM 2340 O O . ASP B 1 129 ? 7.5 -17.469 5.668 1 97.38 129 ASP B O 1
ATOM 2344 N N . ASP B 1 130 ? 6.254 -17.828 3.881 1 96.69 130 ASP B N 1
ATOM 2345 C CA . ASP B 1 130 ? 6.898 -19.109 3.594 1 96.69 130 ASP B CA 1
ATOM 2346 C C . ASP B 1 130 ? 8.273 -18.906 2.971 1 96.69 130 ASP B C 1
ATOM 2348 O O . ASP B 1 130 ? 8.945 -19.859 2.6 1 96.69 130 ASP B O 1
ATOM 2352 N N . GLY B 1 131 ? 8.555 -17.609 2.789 1 95 131 GLY B N 1
ATOM 2353 C CA . GLY B 1 131 ? 9.883 -17.266 2.295 1 95 131 GLY B CA 1
ATOM 2354 C C . GLY B 1 131 ? 9.984 -17.312 0.783 1 95 131 GLY B C 1
ATOM 2355 O O . GLY B 1 131 ? 11.086 -17.422 0.235 1 95 131 GLY B O 1
ATOM 2356 N N . THR B 1 132 ? 8.844 -17.281 0.152 1 95 132 THR B N 1
ATOM 2357 C CA . THR B 1 132 ? 8.922 -17.328 -1.304 1 95 132 THR B CA 1
ATOM 2358 C C . THR B 1 132 ? 8.211 -16.141 -1.932 1 95 132 THR B C 1
ATOM 2360 O O . THR B 1 132 ? 7.23 -15.633 -1.382 1 95 132 THR B O 1
ATOM 2363 N N . VAL B 1 133 ? 8.812 -15.758 -3.01 1 93.88 133 VAL B N 1
ATOM 2364 C CA . VAL B 1 133 ? 8.133 -14.891 -3.971 1 93.88 133 VAL B CA 1
ATOM 2365 C C . VAL B 1 133 ? 7.609 -15.727 -5.137 1 93.88 133 VAL B C 1
ATOM 2367 O O . VAL B 1 133 ? 8.336 -16.547 -5.695 1 93.88 133 VAL B O 1
ATOM 2370 N N . LYS B 1 134 ? 6.371 -15.469 -5.422 1 94.19 134 LYS B N 1
ATOM 2371 C CA . LYS B 1 134 ? 5.824 -16.203 -6.562 1 94.19 134 LYS B CA 1
ATOM 2372 C C . LYS B 1 134 ? 5.352 -15.242 -7.652 1 94.19 134 LYS B C 1
ATOM 2374 O O . LYS B 1 134 ? 4.77 -14.195 -7.355 1 94.19 134 LYS B O 1
ATOM 2379 N N . ILE B 1 135 ? 5.664 -15.625 -8.852 1 90.88 135 ILE B N 1
ATOM 2380 C CA . ILE B 1 135 ? 5.238 -14.898 -10.047 1 90.88 135 ILE B CA 1
ATOM 2381 C C . ILE B 1 135 ? 4.188 -15.711 -10.797 1 90.88 135 ILE B C 1
ATOM 2383 O O . ILE B 1 135 ? 4.48 -16.781 -11.32 1 90.88 135 ILE B O 1
ATOM 2387 N N . TRP B 1 136 ? 3.012 -15.117 -10.852 1 91.5 136 TRP B N 1
ATOM 2388 C CA . TRP B 1 136 ? 1.88 -15.82 -11.445 1 91.5 136 TRP B CA 1
ATOM 2389 C C . TRP B 1 136 ? 1.567 -15.273 -12.836 1 91.5 136 TRP B C 1
ATOM 2391 O O . TRP B 1 136 ? 1.512 -14.055 -13.031 1 91.5 136 TRP B O 1
ATOM 2401 N N . ASP B 1 137 ? 1.436 -16.156 -13.742 1 85.75 137 ASP B N 1
ATOM 2402 C CA . ASP B 1 137 ? 0.808 -15.836 -15.016 1 85.75 137 ASP B CA 1
ATOM 2403 C C . ASP B 1 137 ? -0.697 -16.094 -14.969 1 85.75 137 ASP B C 1
ATOM 2405 O O . ASP B 1 137 ? -1.134 -17.25 -14.883 1 85.75 137 ASP B O 1
ATOM 2409 N N . THR B 1 138 ? -1.43 -15.086 -15.047 1 79.81 138 THR B N 1
ATOM 2410 C CA . THR B 1 138 ? -2.859 -15.195 -14.773 1 79.81 138 THR B CA 1
ATOM 2411 C C . THR B 1 138 ? -3.566 -15.945 -15.898 1 79.81 138 THR B C 1
ATOM 2413 O O . THR B 1 138 ? -4.727 -16.344 -15.758 1 79.81 138 THR B O 1
ATOM 2416 N N . ARG B 1 139 ? -2.9 -16.125 -16.969 1 77.06 139 ARG B N 1
ATOM 2417 C CA . ARG B 1 139 ? -3.477 -16.891 -18.078 1 77.06 139 ARG B CA 1
ATOM 2418 C C . ARG B 1 139 ? -3.352 -18.391 -17.828 1 77.06 139 ARG B C 1
ATOM 2420 O O . ARG B 1 139 ? -4.066 -19.188 -18.438 1 77.06 139 ARG B O 1
ATOM 2427 N N . SER B 1 140 ? -2.408 -18.672 -16.922 1 75.12 140 SER B N 1
ATOM 2428 C CA . SER B 1 140 ? -2.176 -20.094 -16.625 1 75.12 140 SER B CA 1
ATOM 2429 C C . SER B 1 140 ? -2.818 -20.5 -15.312 1 75.12 140 SER B C 1
ATOM 2431 O O . SER B 1 140 ? -2.98 -19.672 -14.406 1 75.12 140 SER B O 1
ATOM 2433 N N . LYS B 1 141 ? -3.459 -21.594 -15.156 1 65.38 141 LYS B N 1
ATOM 2434 C CA . LYS B 1 141 ? -4.203 -22.031 -13.984 1 65.38 141 LYS B CA 1
ATOM 2435 C C . LYS B 1 141 ? -3.283 -22.203 -12.781 1 65.38 141 LYS B C 1
ATOM 2437 O O . LYS B 1 141 ? -3.656 -21.875 -11.656 1 65.38 141 LYS B O 1
ATOM 2442 N N . ASN B 1 142 ? -2.16 -22.672 -12.852 1 62.81 142 ASN B N 1
ATOM 2443 C CA . ASN B 1 142 ? -1.533 -23.047 -11.586 1 62.81 142 ASN B CA 1
ATOM 2444 C C . ASN B 1 142 ? -0.014 -22.906 -11.656 1 62.81 142 ASN B C 1
ATOM 2446 O O . ASN B 1 142 ? 0.697 -23.438 -10.797 1 62.81 142 ASN B O 1
ATOM 2450 N N . ASN B 1 143 ? 0.397 -22.203 -12.547 1 69.19 143 ASN B N 1
ATOM 2451 C CA . ASN B 1 143 ? 1.854 -22.25 -12.586 1 69.19 143 ASN B CA 1
ATOM 2452 C C . ASN B 1 143 ? 2.469 -20.891 -12.227 1 69.19 143 ASN B C 1
ATOM 2454 O O . ASN B 1 143 ? 2.074 -19.859 -12.773 1 69.19 143 ASN B O 1
ATOM 2458 N N . ALA B 1 144 ? 3.086 -20.984 -10.992 1 85.12 144 ALA B N 1
ATOM 2459 C CA . ALA B 1 144 ? 3.848 -19.797 -10.625 1 85.12 144 ALA B CA 1
ATOM 2460 C C . ALA B 1 144 ? 5.34 -20.109 -10.547 1 85.12 144 ALA B C 1
ATOM 2462 O O . ALA B 1 144 ? 5.734 -21.188 -10.133 1 85.12 144 ALA B O 1
ATOM 2463 N N . LYS B 1 145 ? 6.07 -19.25 -11.188 1 88.06 145 LYS B N 1
ATOM 2464 C CA . LYS B 1 145 ? 7.496 -19.266 -10.859 1 88.06 145 LYS B CA 1
ATOM 2465 C C . LYS B 1 145 ? 7.73 -18.875 -9.406 1 88.06 145 LYS B C 1
ATOM 2467 O O . LYS B 1 145 ? 7.125 -17.922 -8.906 1 88.06 145 LYS B O 1
ATOM 2472 N N . SER B 1 146 ? 8.516 -19.766 -8.727 1 92.56 146 SER B N 1
ATOM 2473 C CA . SER B 1 146 ? 8.781 -19.516 -7.316 1 92.56 146 SER B CA 1
ATOM 2474 C C . SER B 1 146 ? 10.242 -19.141 -7.086 1 92.56 146 SER B C 1
ATOM 2476 O O . SER B 1 146 ? 11.148 -19.812 -7.594 1 92.56 146 SER B O 1
ATOM 2478 N N . ILE B 1 147 ? 10.43 -18.109 -6.426 1 89.19 147 ILE B N 1
ATOM 2479 C CA . ILE B 1 147 ? 11.758 -17.688 -5.988 1 89.19 147 ILE B CA 1
ATOM 2480 C C . ILE B 1 147 ? 11.875 -17.844 -4.473 1 89.19 147 ILE B C 1
ATOM 2482 O O . ILE B 1 147 ? 11.188 -17.156 -3.719 1 89.19 147 ILE B O 1
ATOM 2486 N N . ALA B 1 148 ? 12.758 -18.703 -4.109 1 91.5 148 ALA B N 1
ATOM 2487 C CA . ALA B 1 148 ? 12.922 -18.984 -2.684 1 91.5 148 ALA B CA 1
ATOM 2488 C C . ALA B 1 148 ? 13.914 -18.016 -2.041 1 91.5 148 ALA B C 1
ATOM 2490 O O . ALA B 1 148 ? 14.945 -17.688 -2.627 1 91.5 148 ALA B O 1
ATOM 2491 N N . GLN B 1 149 ? 13.492 -17.562 -0.95 1 86.62 149 GLN B N 1
ATOM 2492 C CA . GLN B 1 149 ? 14.352 -16.75 -0.092 1 86.62 149 GLN B CA 1
ATOM 2493 C C . GLN B 1 149 ? 14.391 -17.312 1.329 1 86.62 149 GLN B C 1
ATOM 2495 O O . GLN B 1 149 ? 13.602 -18.188 1.679 1 86.62 149 GLN B O 1
ATOM 2500 N N . ASP B 1 150 ? 15.273 -16.906 2.123 1 86.62 150 ASP B N 1
ATOM 2501 C CA . ASP B 1 150 ? 15.539 -17.516 3.416 1 86.62 150 ASP B CA 1
ATOM 2502 C C . ASP B 1 150 ? 14.562 -17.031 4.48 1 86.62 150 ASP B C 1
ATOM 2504 O O . ASP B 1 150 ? 14.344 -17.688 5.492 1 86.62 150 ASP B O 1
ATOM 2508 N N . PHE B 1 151 ? 13.984 -15.883 4.195 1 91.5 151 PHE B N 1
ATOM 2509 C CA . PHE B 1 151 ? 13.188 -15.266 5.25 1 91.5 151 PHE B CA 1
ATOM 2510 C C . PHE B 1 151 ? 11.828 -14.836 4.715 1 91.5 151 PHE B C 1
ATOM 2512 O O . PHE B 1 151 ? 11.594 -14.867 3.506 1 91.5 151 PHE B O 1
ATOM 2519 N N . GLN B 1 152 ? 10.906 -14.469 5.672 1 94.94 152 GLN B N 1
ATOM 2520 C CA . GLN B 1 152 ? 9.562 -14.016 5.328 1 94.94 152 GLN B CA 1
ATOM 2521 C C . GLN B 1 152 ? 9.609 -12.781 4.434 1 94.94 152 GLN B C 1
ATOM 2523 O O . GLN B 1 152 ? 10.414 -11.875 4.66 1 94.94 152 GLN B O 1
ATOM 2528 N N . ILE B 1 153 ? 8.758 -12.766 3.471 1 94.44 153 ILE B N 1
ATOM 2529 C CA . ILE B 1 153 ? 8.617 -11.648 2.545 1 94.44 153 ILE B CA 1
ATOM 2530 C C . ILE B 1 153 ? 7.457 -10.758 2.979 1 94.44 153 ILE B C 1
ATOM 2532 O O . ILE B 1 153 ? 6.316 -11.219 3.074 1 94.44 153 ILE B O 1
ATOM 2536 N N . LEU B 1 154 ? 7.773 -9.492 3.203 1 94.19 154 LEU B N 1
ATOM 2537 C CA . LEU B 1 154 ? 6.762 -8.578 3.734 1 94.19 154 LEU B CA 1
ATOM 2538 C C . LEU B 1 154 ? 6.25 -7.641 2.648 1 94.19 154 LEU B C 1
ATOM 2540 O O . LEU B 1 154 ? 5.164 -7.07 2.779 1 94.19 154 LEU B O 1
ATOM 2544 N N . ALA B 1 155 ? 7.047 -7.477 1.608 1 94.38 155 ALA B N 1
ATOM 2545 C CA . ALA B 1 155 ? 6.656 -6.55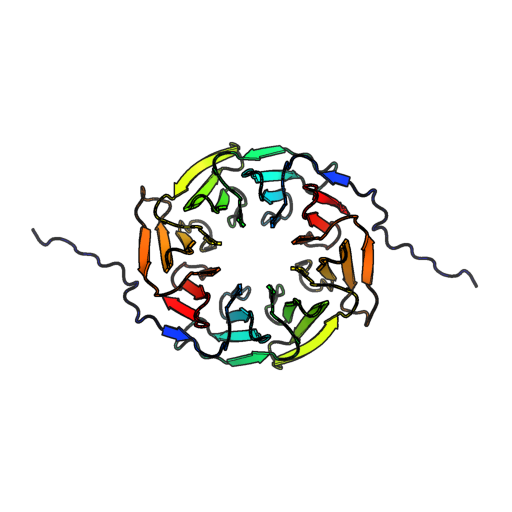5 0.544 1 94.38 155 ALA B CA 1
ATOM 2546 C C . ALA B 1 155 ? 7.199 -7.016 -0.806 1 94.38 155 ALA B C 1
ATOM 2548 O O . ALA B 1 155 ? 8.336 -7.484 -0.898 1 94.38 155 ALA B O 1
ATOM 2549 N N . VAL B 1 156 ? 6.32 -6.848 -1.862 1 93.19 156 VAL B N 1
ATOM 2550 C CA . VAL B 1 156 ? 6.738 -7.125 -3.234 1 93.19 156 VAL B CA 1
ATOM 2551 C C . VAL B 1 156 ? 6.215 -6.035 -4.164 1 93.19 156 VAL B C 1
ATOM 2553 O O . VAL B 1 156 ? 5.199 -5.398 -3.875 1 93.19 156 VAL B O 1
ATOM 2556 N N . CYS B 1 157 ? 6.941 -5.859 -5.184 1 90.31 157 CYS B N 1
ATOM 2557 C CA . CYS B 1 157 ? 6.465 -5.031 -6.285 1 90.31 157 CYS B CA 1
ATOM 2558 C C . CYS B 1 157 ? 7.129 -5.434 -7.598 1 90.31 157 CYS B C 1
ATOM 2560 O O . CYS B 1 157 ? 8.086 -6.211 -7.602 1 90.31 157 CYS B O 1
ATOM 2562 N N . ALA B 1 158 ? 6.48 -5 -8.641 1 86.94 158 ALA B N 1
ATOM 2563 C CA . ALA B 1 158 ? 7.008 -5.312 -9.969 1 86.94 158 ALA B CA 1
ATOM 2564 C C . ALA B 1 158 ? 6.902 -4.109 -10.898 1 86.94 158 ALA B C 1
ATOM 2566 O O . ALA B 1 158 ? 6.012 -3.27 -10.742 1 86.94 158 ALA B O 1
ATOM 2567 N N . ASP B 1 159 ? 7.867 -4.129 -11.836 1 81.56 159 ASP B N 1
ATOM 2568 C CA . ASP B 1 159 ? 7.785 -3.057 -12.82 1 81.56 159 ASP B CA 1
ATOM 2569 C C . ASP B 1 159 ? 6.621 -3.287 -13.781 1 81.56 159 ASP B C 1
ATOM 2571 O O . ASP B 1 159 ? 5.973 -4.336 -13.742 1 81.56 159 ASP B O 1
ATOM 2575 N N . ALA B 1 160 ? 6.371 -2.316 -14.578 1 75.38 160 ALA B N 1
ATOM 2576 C CA . ALA B 1 160 ? 5.164 -2.287 -15.398 1 75.38 160 ALA B CA 1
ATOM 2577 C C . ALA B 1 160 ? 5.117 -3.484 -16.344 1 75.38 160 ALA B C 1
ATOM 2579 O O . ALA B 1 160 ? 4.039 -3.99 -16.656 1 75.38 160 ALA B O 1
ATOM 2580 N N . ASN B 1 161 ? 6.277 -3.934 -16.703 1 72.88 161 ASN B N 1
ATOM 2581 C CA . ASN B 1 161 ? 6.324 -5.023 -17.672 1 72.88 161 ASN B CA 1
ATOM 2582 C C . ASN B 1 161 ? 6.504 -6.375 -16.984 1 72.88 161 ASN B C 1
ATOM 2584 O O . ASN B 1 161 ? 6.504 -7.418 -17.641 1 72.88 161 ASN B O 1
ATOM 2588 N N . GLY B 1 162 ? 6.566 -6.27 -15.648 1 74.62 162 GLY B N 1
ATOM 2589 C CA . GLY B 1 162 ? 6.758 -7.504 -14.898 1 74.62 162 GLY B CA 1
ATOM 2590 C C . GLY B 1 162 ? 8.125 -8.125 -15.109 1 74.62 162 GLY B C 1
ATOM 2591 O O . GLY B 1 162 ? 8.328 -9.305 -14.805 1 74.62 162 GLY B O 1
ATOM 2592 N N . GLU B 1 163 ? 8.992 -7.383 -15.672 1 77.06 163 GLU B N 1
ATOM 2593 C CA . GLU B 1 163 ? 10.328 -7.895 -15.969 1 77.06 163 GLU B CA 1
ATOM 2594 C C . GLU B 1 163 ? 11.211 -7.887 -14.727 1 77.06 163 GLU B C 1
ATOM 2596 O O . GLU B 1 163 ? 12.141 -8.695 -14.609 1 77.06 163 GLU B O 1
ATOM 2601 N N . ARG B 1 164 ? 10.938 -7.004 -13.852 1 83.38 164 ARG B N 1
ATOM 2602 C CA . ARG B 1 164 ? 11.688 -6.91 -12.602 1 83.38 164 ARG B CA 1
ATOM 2603 C C . ARG B 1 164 ? 10.75 -6.992 -11.398 1 83.38 164 ARG B C 1
ATOM 2605 O O . ARG B 1 164 ? 9.758 -6.27 -11.32 1 83.38 164 ARG B O 1
ATOM 2612 N N . VAL B 1 165 ? 11.148 -7.922 -10.555 1 87.56 165 VAL B N 1
ATOM 2613 C CA . VAL B 1 165 ? 10.406 -8.109 -9.312 1 87.56 165 VAL B CA 1
ATOM 2614 C C . VAL B 1 165 ? 11.289 -7.738 -8.117 1 87.56 165 VAL B C 1
ATOM 2616 O O . VAL B 1 165 ? 12.445 -8.156 -8.047 1 87.56 165 VAL B O 1
ATOM 2619 N N . PHE B 1 166 ? 10.781 -6.91 -7.336 1 90 166 PHE B N 1
ATOM 2620 C CA . PHE B 1 166 ? 11.469 -6.52 -6.113 1 90 166 PHE B CA 1
ATOM 2621 C C . PHE B 1 166 ? 10.75 -7.07 -4.887 1 90 166 PHE B C 1
ATOM 2623 O O . PHE B 1 166 ? 9.523 -7.059 -4.824 1 90 166 PHE B O 1
ATOM 2630 N N . SER B 1 167 ? 11.516 -7.582 -3.943 1 91.94 167 SER B N 1
ATOM 2631 C CA . SER B 1 167 ? 10.953 -8.086 -2.693 1 91.94 167 SER B CA 1
ATOM 2632 C C . SER B 1 167 ? 11.812 -7.684 -1.5 1 91.94 167 SER B C 1
ATOM 2634 O O . SER B 1 167 ? 13.023 -7.516 -1.631 1 91.94 167 SER B O 1
ATOM 2636 N N . GLY B 1 168 ? 11.18 -7.438 -0.389 1 90.69 168 GLY B N 1
ATOM 2637 C CA . GLY B 1 168 ? 11.828 -7.156 0.88 1 90.69 168 GLY B CA 1
ATOM 2638 C C . GLY B 1 168 ? 11.125 -7.793 2.064 1 90.69 168 GLY B C 1
ATOM 2639 O O . GLY B 1 168 ? 9.922 -8.062 2.008 1 90.69 168 GLY B O 1
ATOM 2640 N N . GLY B 1 169 ? 11.945 -8.047 3.078 1 90.69 169 GLY B N 1
ATOM 2641 C CA . GLY B 1 169 ? 11.359 -8.68 4.246 1 90.69 169 GLY B CA 1
ATOM 2642 C C . GLY B 1 169 ? 12.195 -8.516 5.5 1 90.69 169 GLY B C 1
ATOM 2643 O O . GLY B 1 169 ? 12.734 -7.438 5.758 1 90.69 169 GLY B O 1
ATOM 2644 N N . ILE B 1 170 ? 12.211 -9.57 6.285 1 87.44 170 ILE B N 1
ATOM 2645 C CA . ILE B 1 170 ? 12.719 -9.461 7.645 1 87.44 170 ILE B CA 1
ATOM 2646 C C . ILE B 1 170 ? 14.242 -9.609 7.641 1 87.44 170 ILE B C 1
ATOM 2648 O O . ILE B 1 170 ? 14.898 -9.383 8.656 1 87.44 170 ILE B O 1
ATOM 2652 N N . ASP B 1 171 ? 14.859 -9.883 6.488 1 84.06 171 ASP B N 1
ATOM 2653 C CA . ASP B 1 171 ? 16.312 -10.047 6.449 1 84.06 171 ASP B CA 1
ATOM 2654 C C . ASP B 1 171 ? 17 -8.742 6.035 1 84.06 171 ASP B C 1
ATOM 2656 O O . ASP B 1 171 ? 18.219 -8.719 5.824 1 84.06 171 ASP B O 1
ATOM 2660 N N . ASN B 1 172 ? 16.234 -7.734 5.801 1 83.38 172 ASN B N 1
ATOM 2661 C CA . ASN B 1 172 ? 16.703 -6.367 5.594 1 83.38 172 ASN B CA 1
ATOM 2662 C C . ASN B 1 172 ? 17.344 -6.195 4.227 1 83.38 172 ASN B C 1
ATOM 2664 O O . ASN B 1 172 ? 18.172 -5.293 4.027 1 83.38 172 ASN B O 1
ATOM 2668 N N . VAL B 1 173 ? 17.109 -7.176 3.354 1 84.06 173 VAL B N 1
ATOM 2669 C CA . VAL B 1 173 ? 17.672 -7.086 2.008 1 84.06 173 VAL B CA 1
ATOM 2670 C C . VAL B 1 173 ? 16.531 -7.047 0.98 1 84.06 173 VAL B C 1
ATOM 2672 O O . VAL B 1 173 ? 15.523 -7.734 1.136 1 84.06 173 VAL B O 1
ATOM 2675 N N . ILE B 1 174 ? 16.812 -6.23 0.022 1 84.31 174 ILE B N 1
ATOM 2676 C CA . ILE B 1 174 ? 15.906 -6.227 -1.12 1 84.31 174 ILE B CA 1
ATOM 2677 C C . ILE B 1 174 ? 16.469 -7.105 -2.234 1 84.31 174 ILE B C 1
ATOM 2679 O O . ILE B 1 174 ? 17.672 -7.027 -2.549 1 84.31 174 ILE B O 1
ATOM 2683 N N . ARG B 1 175 ? 15.641 -7.898 -2.758 1 87.69 175 ARG B N 1
ATOM 2684 C CA . ARG B 1 175 ? 16.047 -8.789 -3.842 1 87.69 175 ARG B CA 1
ATOM 2685 C C . ARG B 1 175 ? 15.352 -8.422 -5.145 1 87.69 175 ARG B C 1
ATOM 2687 O O . ARG B 1 175 ? 14.172 -8.062 -5.145 1 87.69 175 ARG B O 1
ATOM 2694 N N . VAL B 1 176 ? 16.188 -8.469 -6.141 1 83.69 176 VAL B N 1
ATOM 2695 C CA . VAL B 1 176 ? 15.68 -8.164 -7.473 1 83.69 176 VAL B CA 1
ATOM 2696 C C . VAL B 1 176 ? 15.805 -9.398 -8.367 1 83.69 176 VAL B C 1
ATOM 2698 O O . VAL B 1 176 ? 16.844 -10.055 -8.383 1 83.69 176 VAL B O 1
ATOM 2701 N N . SER B 1 177 ? 14.711 -9.703 -8.914 1 78.69 177 SER B N 1
ATOM 2702 C CA . SER B 1 177 ? 14.727 -10.836 -9.836 1 78.69 177 SER B CA 1
ATOM 2703 C C . SER B 1 177 ? 14.086 -10.461 -11.172 1 78.69 177 SER B C 1
ATOM 2705 O O . SER B 1 177 ? 13.234 -9.578 -11.227 1 78.69 177 SER B O 1
#

Secondary structure (DSSP, 8-state):
--------STTS--EEE---SS-EEEEEE-TTSSEEEEEETTSEEEEEESSTT--EEEEEE--SS-EEEEEE-SSSSEEEEEETTSEEEEEETTTTEEEEEEE--SS-EEEEEE---STT--EEEEEETTSEEEEEETTSSS-EEEEE-SS-EEEEEE-TTS--EEEEETTS-EEE-/--------STTS--EEE---SS-EEEEEE-TTSSEEEEEETTSEEEEEESSTT--EEEEEE--SS-EEEEEE-SSSSEEEEEETTSEEEEEETTTTEEEEEEE--SS-EEEEEE---STT--EEEEEETTSEEEEEETTSSS-EEEEE-SS-EEEEEE-TTS--EEEEETTS-EEE-

Foldseek 3Di:
DDPPPPVPPPPPPPQDDDDDPDDWAEWDAALVRQKIWIWFFSQKIWIFGPDDSGDTPAIAHDGPGGWHYKDAANVRQKMWTFGQSQWIFIAGPVVRYTPDIAHDGPGGWQEKEFLNADPDRQWMWIWAQSQWIWIDRNVDDHDTDIDGGDGGWNYWYAHNNNPWIWTDDDVGDIDID/DPPPPPVPPPPPPPQDDDDDPDDWAEWDAALVRQKIWIWFFSQKIWIFGPDDSGDTPAIAHDGPGGWQYKDAANVRQKMWTFGQSQWIFIAGPVVRYTPAIAHDGPGGWQEKEFLNADPDRQWMWIWAQSQWIWIDRNVDHHDTDIDGGDGGWNYWYAHNNNPWIWTDDDVGDIDID

Solvent-accessible surface area (backbone atoms only — not comparable to full-atom values): 17724 Å² total; per-residue (Å²): 137,82,80,83,75,78,71,72,72,69,69,51,74,70,44,71,45,77,79,56,82,24,33,27,49,27,65,40,60,27,68,84,49,54,32,35,40,35,22,8,51,59,18,39,34,40,31,28,35,59,63,89,86,37,47,74,78,40,65,39,73,74,58,83,26,29,27,48,31,64,45,57,37,75,83,47,53,36,38,36,36,14,11,56,59,16,28,34,36,34,30,35,55,86,78,45,39,70,74,42,75,49,69,78,55,86,27,35,20,47,15,52,24,58,17,55,25,67,94,78,53,49,37,38,35,36,10,12,53,64,9,34,37,35,41,32,39,69,85,50,88,80,54,53,55,73,45,81,51,95,43,36,23,42,18,35,38,40,34,42,82,52,71,39,36,39,37,22,11,68,75,17,41,34,38,34,61,137,84,80,83,75,80,70,73,70,72,68,51,74,70,43,72,46,77,79,57,81,25,33,27,48,26,65,40,59,29,68,86,48,54,34,35,41,35,25,8,52,62,18,38,35,40,31,26,35,60,64,88,86,37,48,75,79,43,65,38,71,75,58,83,27,28,26,49,32,63,46,56,36,76,84,46,51,35,37,38,37,14,11,57,59,15,29,34,37,34,29,34,55,87,78,46,38,71,75,43,72,49,75,75,54,88,27,34,19,47,16,53,24,58,16,54,24,66,93,79,53,47,38,40,35,37,11,12,54,65,8,34,38,35,41,33,39,68,86,47,89,77,57,53,54,72,45,82,49,95,44,37,23,41,19,35,38,42,33,41,81,52,73,40,36,40,36,22,10,67,75,15,41,34,39,33,59

Sequence (354 aa):
MEDLERTSGLSSPNILLTGHEGDVYALEFSPDGQFLATGGKDKTILLFQVYGECLNFGVLEGHKNAVLELHWDATGGLLYSCSADHTAAIWDVEYRKRIKNLNGHSEIVNSCYPARKVVGSNMIVTGSDDGTVKIWDTRSKNNAKSIAQDFQILAVCADANGERVFSGGIDNVIRVSMEDLERTSGLSSPNILLTGHEGDVYALEFSPDGQFLATGGKDKTILLFQVYGECLNFGVLEGHKNAVLELHWDATGGLLYSCSADHTAAIWDVEYRKRIKNLNGHSEIVNSCYPARKVVGSNMIVTGSDDGTVKIWDTRSKNNAKSIAQDFQILAVCADANGERVFSGGIDNVIRVS